Protein AF-0000000066911569 (afdb_homodimer)

Solvent-accessible surface area (backbone atoms only — not comparable to full-atom values): 20618 Å² total; per-residue (Å²): 123,80,75,74,75,80,58,56,76,76,87,69,69,65,50,46,52,44,30,24,54,25,56,42,58,86,46,82,53,78,86,41,70,41,36,52,43,24,69,69,54,85,65,68,69,46,81,83,65,80,83,54,56,77,14,23,30,27,37,36,59,43,38,66,81,65,49,61,67,59,52,48,62,67,51,44,79,43,36,60,69,69,46,75,45,68,44,49,38,81,77,60,59,44,54,67,25,33,33,40,42,25,29,74,37,47,68,29,25,21,43,34,44,64,65,43,43,58,40,73,48,89,88,23,64,21,42,37,41,71,38,47,66,83,63,24,47,70,38,42,54,53,93,48,31,33,56,62,38,70,42,69,92,74,62,53,38,22,23,67,40,85,94,31,55,55,50,78,83,72,77,71,76,75,76,78,76,74,78,79,127,123,81,75,74,77,82,60,58,76,77,86,66,69,65,50,44,53,44,29,25,54,25,56,41,57,87,45,81,54,78,86,41,71,42,34,52,42,24,68,68,54,83,65,69,70,47,80,84,64,79,81,56,57,77,14,23,30,26,39,34,59,43,37,65,79,64,49,61,68,58,50,47,62,68,51,45,80,43,36,60,68,69,45,74,44,69,43,50,40,82,77,60,59,45,55,66,25,34,32,39,42,24,28,76,38,46,68,30,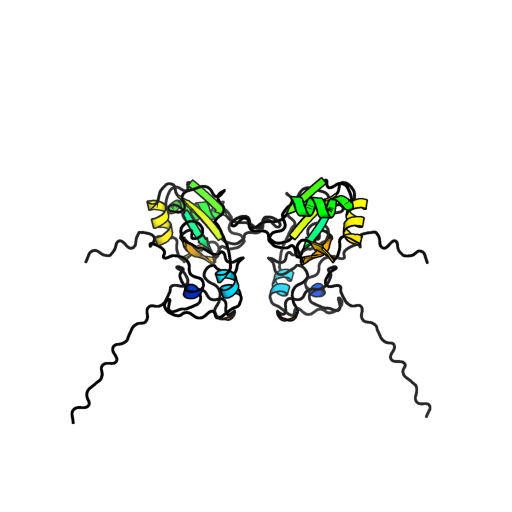24,21,43,33,43,65,65,44,43,59,39,74,49,89,88,23,65,21,42,38,41,71,38,45,68,83,63,24,48,71,38,41,55,53,94,50,31,32,57,62,38,70,42,68,93,74,61,52,39,21,24,68,39,84,95,31,55,55,50,76,82,72,76,70,77,74,76,77,75,77,77,84,122

Foldseek 3Di:
DPPPPLLAADAAAADDLQQFLDLASPGGDDQDPLSVLLNVDDDADDPVDDADLLQKKKKADADQPDDQVQVCVLLCVLHAWPDKDFDADPPPRTTPGMIMTGHPDNSSSSSCQVPVAQDQGPNTRMGMWGDDNVRHHSDDDVVRSGDAADDVVVSNHTERTPVHHRDDPPPPPPPPPPPDD/DPPPPLLAADAAAADDLQQFLDLASPGGDDQDPLSVLLNVDDDADDPVDDADLLQKKKKADADQPDDQVQVCVLLCVLHAWPDKDFDADPPPRTTPGMIMTGHPDNSSSSSCQVPVAQDQGPNTRMGMWGDDNVRHHSDDDVVRSGDAADDVVVSNHTERTPVHHRDDPPPPPPPPPPPPD

Structure (mmCIF, N/CA/C/O backbone):
data_AF-0000000066911569-model_v1
#
loop_
_entity.id
_entity.type
_entity.pdbx_description
1 polymer 'U11/U12 small nuclear ribonucleoprotein 35 kDa protein'
#
loop_
_atom_site.group_PDB
_atom_site.id
_atom_site.type_symbol
_atom_site.label_atom_id
_atom_site.label_alt_id
_atom_site.label_comp_id
_atom_site.label_asym_id
_atom_site.label_entity_id
_atom_site.label_seq_id
_atom_site.pdbx_PDB_ins_code
_atom_site.Cartn_x
_atom_site.Cartn_y
_atom_site.Cartn_z
_atom_site.occupancy
_atom_site.B_iso_or_equiv
_atom_site.auth_seq_id
_atom_site.auth_comp_id
_atom_site.auth_asym_id
_atom_site.auth_atom_id
_atom_site.pdbx_PDB_model_num
ATOM 1 N N . MET A 1 1 ? -4.594 -44.625 -15.688 1 30.97 1 MET A N 1
ATOM 2 C CA . MET A 1 1 ? -5.457 -43.438 -15.648 1 30.97 1 MET A CA 1
ATOM 3 C C . MET A 1 1 ? -4.727 -42.219 -16.188 1 30.97 1 MET A C 1
ATOM 5 O O . MET A 1 1 ? -3.572 -41.969 -15.828 1 30.97 1 MET A O 1
ATOM 9 N N . PRO A 1 2 ? -5.082 -41.719 -17.312 1 34.59 2 PRO A N 1
ATOM 10 C CA . PRO A 1 2 ? -4.223 -40.656 -17.859 1 34.59 2 PRO A CA 1
ATOM 11 C C . PRO A 1 2 ? -3.809 -39.625 -16.797 1 34.59 2 PRO A C 1
ATOM 13 O O . PRO A 1 2 ? -4.535 -39.406 -15.82 1 34.59 2 PRO A O 1
ATOM 16 N N . ARG A 1 3 ? -2.543 -39.5 -16.484 1 41.47 3 ARG A N 1
ATOM 17 C CA . ARG A 1 3 ? -2.084 -38.438 -15.594 1 41.47 3 ARG A CA 1
ATOM 18 C C . ARG A 1 3 ? -2.916 -37.156 -15.766 1 41.47 3 ARG A C 1
ATOM 20 O O . ARG A 1 3 ? -3.182 -36.75 -16.891 1 41.47 3 ARG A O 1
ATOM 27 N N . LYS A 1 4 ? -3.963 -36.938 -15.047 1 44.12 4 LYS A N 1
ATOM 28 C CA . LYS A 1 4 ? -4.676 -35.688 -15.031 1 44.12 4 LYS A CA 1
ATOM 29 C C . LYS A 1 4 ? -3.768 -34.531 -15.477 1 44.12 4 LYS A C 1
ATOM 31 O O . LYS A 1 4 ? -2.635 -34.406 -15 1 44.12 4 LYS A O 1
ATOM 36 N N . ASN A 1 5 ? -3.746 -34.031 -16.703 1 44.66 5 ASN A N 1
ATOM 37 C CA . ASN A 1 5 ? -2.922 -33.031 -17.375 1 44.66 5 ASN A CA 1
ATOM 38 C C . ASN A 1 5 ? -2.615 -31.844 -16.469 1 44.66 5 ASN A C 1
ATOM 40 O O . ASN A 1 5 ? -3.453 -30.953 -16.297 1 44.66 5 ASN A O 1
ATOM 44 N N . ASN A 1 6 ? -1.795 -31.953 -15.414 1 51.62 6 ASN A N 1
ATOM 45 C CA . ASN A 1 6 ? -1.203 -31.109 -14.383 1 51.62 6 ASN A CA 1
ATOM 46 C C . ASN A 1 6 ? -0.8 -29.75 -14.945 1 51.62 6 ASN A C 1
ATOM 48 O O . ASN A 1 6 ? -0.168 -28.953 -14.25 1 51.62 6 ASN A O 1
ATOM 52 N N . ASP A 1 7 ? -0.986 -29.547 -16.312 1 64.44 7 ASP A N 1
ATOM 53 C CA . ASP A 1 7 ? -0.425 -28.391 -17 1 64.44 7 ASP A CA 1
ATOM 54 C C . ASP A 1 7 ? -1.387 -27.203 -16.953 1 64.44 7 ASP A C 1
ATOM 56 O O . ASP A 1 7 ? -1.046 -26.109 -17.375 1 64.44 7 ASP A O 1
ATOM 60 N N . GLN A 1 8 ? -2.6 -27.422 -16.547 1 79.69 8 GLN A N 1
ATOM 61 C CA . GLN A 1 8 ? -3.553 -26.328 -16.641 1 79.69 8 GLN A CA 1
ATOM 62 C C . GLN A 1 8 ? -3.785 -25.688 -15.266 1 79.69 8 GLN A C 1
ATOM 64 O O . GLN A 1 8 ? -3.812 -26.391 -14.25 1 79.69 8 GLN A O 1
ATOM 69 N N . MET A 1 9 ? -3.852 -24.406 -15.266 1 87.31 9 MET A N 1
ATOM 70 C CA . MET A 1 9 ? -4.219 -23.703 -14.039 1 87.31 9 MET A CA 1
ATOM 71 C C . MET A 1 9 ? -5.57 -24.188 -13.523 1 87.31 9 MET A C 1
ATOM 73 O O . MET A 1 9 ? -6.508 -24.375 -14.305 1 87.31 9 MET A O 1
ATOM 77 N N . PRO A 1 10 ? -5.621 -24.516 -12.297 1 86.81 10 PRO A N 1
ATOM 78 C CA . PRO A 1 10 ? -6.859 -25.062 -11.742 1 86.81 10 PRO A CA 1
ATOM 79 C C . PRO A 1 10 ? -8.016 -24.062 -11.766 1 86.81 10 PRO A C 1
ATOM 81 O O . PRO A 1 10 ? -7.781 -22.859 -11.797 1 86.81 10 PRO A O 1
ATOM 84 N N . THR A 1 11 ? -9.219 -24.594 -11.766 1 86.56 11 THR A N 1
ATOM 85 C CA . THR A 1 1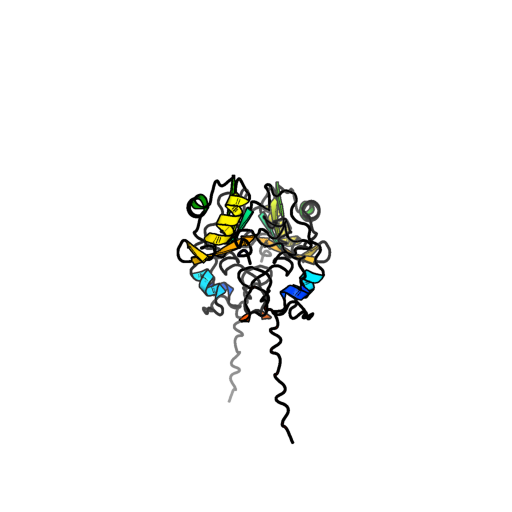1 ? -10.398 -23.766 -11.555 1 86.56 11 THR A CA 1
ATOM 86 C C . THR A 1 11 ? -10.484 -23.312 -10.102 1 86.56 11 THR A C 1
ATOM 88 O O . THR A 1 11 ? -10.211 -24.094 -9.188 1 86.56 11 THR A O 1
ATOM 91 N N . LEU A 1 12 ? -10.938 -22.094 -9.883 1 85.06 12 LEU A N 1
ATOM 92 C CA . LEU A 1 12 ? -10.93 -21.516 -8.547 1 85.06 12 LEU A CA 1
ATOM 93 C C . LEU A 1 12 ? -12.352 -21.406 -8 1 85.06 12 LEU A C 1
ATOM 95 O O . LEU A 1 12 ? -13.25 -20.891 -8.68 1 85.06 12 LEU A O 1
ATOM 99 N N . PRO A 1 13 ? -12.555 -22.047 -6.801 1 88.31 13 PRO A N 1
ATOM 100 C CA . PRO A 1 13 ? -13.836 -21.734 -6.164 1 88.31 13 PRO A CA 1
ATOM 101 C C . PRO A 1 13 ? -13.977 -20.266 -5.773 1 88.31 13 PRO A C 1
ATOM 103 O O . PRO A 1 13 ? -12.969 -19.547 -5.691 1 88.31 13 PRO A O 1
ATOM 106 N N . PRO A 1 14 ? -15.211 -19.859 -5.555 1 93.94 14 PRO A N 1
ATOM 107 C CA . PRO A 1 14 ? -15.375 -18.469 -5.125 1 93.94 14 PRO A CA 1
ATOM 108 C C . PRO A 1 14 ? -14.625 -18.156 -3.832 1 93.94 14 PRO A C 1
ATOM 110 O O . PRO A 1 14 ? -14.5 -19.031 -2.965 1 93.94 14 PRO A O 1
ATOM 113 N N . TYR A 1 15 ? -14.164 -16.938 -3.771 1 95.38 15 TYR A N 1
ATOM 114 C CA . TYR A 1 15 ? -13.461 -16.5 -2.572 1 95.38 15 TYR A CA 1
ATOM 115 C C . TYR A 1 15 ? -14.406 -16.422 -1.379 1 95.38 15 TYR A C 1
ATOM 117 O O . TYR A 1 15 ? -15.516 -15.906 -1.496 1 95.38 15 TYR A O 1
ATOM 125 N N . ASP A 1 16 ? -13.969 -16.969 -0.32 1 94.31 16 ASP A N 1
ATOM 126 C CA . ASP A 1 16 ? -14.727 -16.938 0.926 1 94.31 16 ASP A CA 1
ATOM 127 C C . ASP A 1 16 ? -13.82 -16.641 2.117 1 94.31 16 ASP A C 1
ATOM 129 O O . ASP A 1 16 ? -13.055 -17.5 2.557 1 94.31 16 ASP A O 1
ATOM 133 N N . PRO A 1 17 ? -13.977 -15.422 2.627 1 94 17 PRO A N 1
ATOM 134 C CA . PRO A 1 17 ? -13.109 -15.039 3.744 1 94 17 PRO A CA 1
ATOM 135 C C . PRO A 1 17 ? -13.172 -16.031 4.906 1 94 17 PRO A C 1
ATOM 137 O O . PRO A 1 17 ? -12.18 -16.234 5.605 1 94 17 PRO A O 1
ATOM 140 N N . LEU A 1 18 ? -14.242 -16.609 5.078 1 91.75 18 LEU A N 1
ATOM 141 C CA . LEU A 1 18 ? -14.383 -17.578 6.16 1 91.75 18 LEU A CA 1
ATOM 142 C C . LEU A 1 18 ? -13.531 -18.828 5.898 1 91.75 18 LEU A C 1
ATOM 144 O O . LEU A 1 18 ? -12.867 -19.328 6.805 1 91.75 18 LEU A O 1
ATOM 148 N N . LYS A 1 19 ? -13.516 -19.328 4.742 1 92.06 19 LYS A N 1
ATOM 149 C CA . LYS A 1 19 ? -12.797 -20.547 4.383 1 92.06 19 LYS A CA 1
ATOM 150 C C . LYS A 1 19 ? -11.289 -20.312 4.352 1 92.06 19 LYS A C 1
ATOM 152 O O . LYS A 1 19 ? -10.516 -21.156 4.82 1 92.06 19 LYS A O 1
ATOM 157 N N . VAL A 1 20 ? -10.844 -19.141 3.941 1 94.31 20 VAL A N 1
ATOM 158 C CA . VAL A 1 20 ? -9.43 -18.938 3.688 1 94.31 20 VAL A CA 1
ATOM 159 C C . VAL A 1 20 ? -8.688 -18.75 5.008 1 94.31 20 VAL A C 1
ATOM 161 O O . VAL A 1 20 ? -7.457 -18.859 5.062 1 94.31 20 VAL A O 1
ATOM 164 N N . GLY A 1 21 ? -9.414 -18.453 6.004 1 92.88 21 GLY A N 1
ATOM 165 C CA . GLY A 1 21 ? -8.789 -18.281 7.309 1 92.88 21 GLY A CA 1
ATOM 166 C C . GLY A 1 21 ? -8.531 -19.594 8.023 1 92.88 21 GLY A C 1
ATOM 167 O O . GLY A 1 21 ? -7.965 -19.609 9.117 1 92.88 21 GLY A O 1
ATOM 168 N N . ASN A 1 22 ? -8.93 -20.672 7.406 1 91.88 22 ASN A N 1
ATOM 169 C CA . ASN A 1 22 ? -8.82 -21.984 8.023 1 91.88 22 ASN A CA 1
ATOM 170 C C . ASN A 1 22 ? -8.023 -22.953 7.145 1 91.88 22 ASN A C 1
ATOM 172 O O . ASN A 1 22 ? -8.18 -22.953 5.922 1 91.88 22 ASN A O 1
ATOM 176 N N . ALA A 1 23 ? -7.223 -23.781 7.836 1 90.44 23 ALA A N 1
ATOM 177 C CA . ALA A 1 23 ? -6.438 -24.766 7.086 1 90.44 23 ALA A CA 1
ATOM 178 C C . ALA A 1 23 ? -7.344 -25.734 6.344 1 90.44 23 ALA A C 1
ATOM 180 O O . ALA A 1 23 ? -7.066 -26.109 5.199 1 90.44 23 ALA A O 1
ATOM 181 N N . ILE A 1 24 ? -8.359 -26.125 7.156 1 86.25 24 ILE A N 1
ATOM 182 C CA . ILE A 1 24 ? -9.359 -27 6.551 1 86.25 24 ILE A CA 1
ATOM 183 C C . ILE A 1 24 ? -10.531 -26.156 6.039 1 86.25 24 ILE A C 1
ATOM 185 O O . ILE A 1 24 ? -11.203 -25.484 6.82 1 86.25 24 ILE A O 1
ATOM 189 N N . ALA A 1 25 ? -10.891 -26.203 4.895 1 80.62 25 ALA A N 1
ATOM 190 C CA . ALA A 1 25 ? -11.828 -25.297 4.223 1 80.62 25 ALA A CA 1
ATOM 191 C C . ALA A 1 25 ? -13.234 -25.453 4.797 1 80.62 25 ALA A C 1
ATOM 193 O O . ALA A 1 25 ? -14.062 -24.547 4.68 1 80.62 25 ALA A O 1
ATOM 194 N N . SER A 1 26 ? -13.531 -26.484 5.434 1 74.94 26 SER A N 1
ATOM 195 C CA . SER A 1 26 ? -14.875 -26.719 5.941 1 74.94 26 SER A CA 1
ATOM 196 C C . SER A 1 26 ? -15.07 -26.078 7.312 1 74.94 26 SER A C 1
ATOM 198 O O . SER A 1 26 ? -16.188 -26 7.816 1 74.94 26 SER A O 1
ATOM 200 N N . SER A 1 27 ? -14.086 -25.484 7.848 1 73.94 27 SER A N 1
ATOM 201 C CA . SER A 1 27 ? -14.195 -24.828 9.148 1 73.94 27 SER A CA 1
ATOM 202 C C . SER A 1 27 ? -14.734 -23.422 9.016 1 73.94 27 SER A C 1
ATOM 204 O O . SER A 1 27 ? -14.617 -22.797 7.953 1 73.94 27 SER A O 1
ATOM 206 N N . SER A 1 28 ? -15.508 -22.922 9.906 1 73.38 28 SER A N 1
ATOM 207 C CA . SER A 1 28 ? -16.25 -21.672 9.773 1 73.38 28 SER A CA 1
ATOM 208 C C . SER A 1 28 ? -15.914 -20.719 10.914 1 73.38 28 SER A C 1
ATOM 210 O O . SER A 1 28 ? -16.812 -20.297 11.656 1 73.38 28 SER A O 1
ATOM 212 N N . GLN A 1 29 ? -14.797 -20.391 11.25 1 82.56 29 GLN A N 1
ATOM 213 C CA . GLN A 1 29 ? -14.508 -19.438 12.312 1 82.56 29 GLN A CA 1
ATOM 214 C C . GLN A 1 29 ? -13.625 -18.297 11.805 1 82.56 29 GLN A C 1
ATOM 216 O O . GLN A 1 29 ? -12.672 -18.531 11.055 1 82.56 29 GLN A O 1
ATOM 221 N N . TYR A 1 30 ? -14.109 -17.078 12.148 1 83.5 30 TYR A N 1
ATOM 222 C CA . TYR A 1 30 ? -13.227 -15.938 11.945 1 83.5 30 TYR A CA 1
ATOM 223 C C . TYR A 1 30 ? -12.25 -15.797 13.102 1 83.5 30 TYR A C 1
ATOM 225 O O . TYR A 1 30 ? -12.656 -15.695 14.266 1 83.5 30 TYR A O 1
ATOM 233 N N . HIS A 1 31 ? -11.008 -15.797 12.789 1 83.81 31 HIS A N 1
ATOM 234 C CA . HIS A 1 31 ? -10.039 -15.797 13.875 1 83.81 31 HIS A CA 1
ATOM 235 C C . HIS A 1 31 ? -9.367 -14.438 14.008 1 83.81 31 HIS A C 1
ATOM 237 O O . HIS A 1 31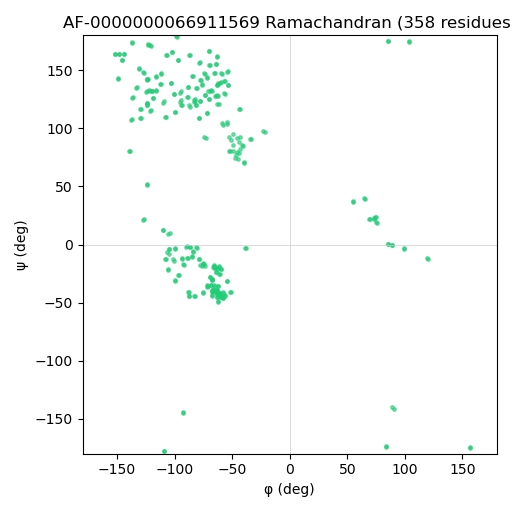 ? -8.57 -14.219 14.93 1 83.81 31 HIS A O 1
ATOM 243 N N . ASP A 1 32 ? -9.609 -13.492 13.109 1 89.12 32 ASP A N 1
ATOM 244 C CA . ASP A 1 32 ? -8.984 -12.18 13.234 1 89.12 32 ASP A CA 1
ATOM 245 C C . ASP A 1 32 ? -9.898 -11.086 12.672 1 89.12 32 ASP A C 1
ATOM 247 O O . ASP A 1 32 ? -10.875 -11.383 11.984 1 89.12 32 ASP A O 1
ATOM 251 N N . ARG A 1 33 ? -9.594 -9.844 13.016 1 90.81 33 ARG A N 1
ATOM 252 C CA . ARG A 1 33 ? -10.414 -8.695 12.648 1 90.81 33 ARG A CA 1
ATOM 253 C C . ARG A 1 33 ? -10.383 -8.453 11.141 1 90.81 33 ARG A C 1
ATOM 255 O O . ARG A 1 33 ? -11.344 -7.945 10.57 1 90.81 33 ARG A O 1
ATOM 262 N N . ALA A 1 34 ? -9.305 -8.805 10.539 1 93.56 34 ALA A N 1
ATOM 263 C CA . ALA A 1 34 ? -9.164 -8.578 9.102 1 93.56 34 ALA A CA 1
ATOM 264 C C . ALA A 1 34 ? -10.148 -9.445 8.32 1 93.56 34 ALA A C 1
ATOM 266 O O . ALA A 1 34 ? -10.758 -8.984 7.352 1 93.56 34 ALA A O 1
ATOM 267 N N . LEU A 1 35 ? -10.312 -10.625 8.734 1 93.81 35 LEU A N 1
ATOM 268 C CA . LEU A 1 35 ? -11.25 -11.516 8.055 1 93.81 35 LEU A CA 1
ATOM 269 C C . LEU A 1 35 ? -12.688 -11.031 8.219 1 93.81 35 LEU A C 1
ATOM 271 O O . LEU A 1 35 ? -13.492 -11.141 7.293 1 93.81 35 LEU A O 1
ATOM 275 N N . LEU A 1 36 ? -12.969 -10.547 9.391 1 93.88 36 LEU A N 1
ATOM 276 C CA . LEU A 1 36 ? -14.289 -9.961 9.609 1 93.88 36 LEU A CA 1
ATOM 277 C C . LEU A 1 36 ? -14.516 -8.766 8.688 1 93.88 36 LEU A C 1
ATOM 279 O O . LEU A 1 36 ? -15.586 -8.625 8.094 1 93.88 36 LEU A O 1
ATOM 283 N N . SER A 1 37 ? -13.531 -7.992 8.547 1 94.94 37 SER A N 1
ATOM 284 C CA . SER A 1 37 ? -13.609 -6.852 7.637 1 94.94 37 SER A CA 1
ATOM 285 C C . SER A 1 37 ? -13.82 -7.309 6.199 1 94.94 37 SER A C 1
ATOM 287 O O . SER A 1 37 ? -14.664 -6.75 5.484 1 94.94 37 SER A O 1
ATOM 289 N N . ALA A 1 38 ? -13.117 -8.328 5.867 1 96.38 38 ALA A N 1
ATOM 290 C CA . ALA A 1 38 ? -13.227 -8.859 4.512 1 96.38 38 ALA A CA 1
ATOM 291 C C . ALA A 1 38 ? -14.641 -9.375 4.246 1 96.38 38 ALA A C 1
ATOM 293 O O . ALA A 1 38 ? -15.172 -9.211 3.145 1 96.38 38 ALA A O 1
ATOM 294 N N . SER A 1 39 ? -15.211 -9.992 5.246 1 94.75 39 SER A N 1
ATOM 295 C CA . SER A 1 39 ? -16.531 -10.578 5.094 1 94.75 39 SER A CA 1
ATOM 296 C C . SER A 1 39 ? -17.594 -9.5 4.855 1 94.75 39 SER A C 1
ATOM 298 O O . SER A 1 39 ? -18.641 -9.773 4.266 1 94.75 39 SER A O 1
ATOM 300 N N . ARG A 1 40 ? -17.25 -8.273 5.23 1 95.38 40 ARG A N 1
ATOM 301 C CA . ARG A 1 40 ? -18.203 -7.18 5.094 1 95.38 40 ARG A CA 1
ATOM 302 C C . ARG A 1 40 ? -17.828 -6.281 3.912 1 95.38 40 ARG A C 1
ATOM 304 O O . ARG A 1 40 ? -18.578 -5.355 3.58 1 95.38 40 ARG A O 1
ATOM 311 N N . ALA A 1 41 ? -16.75 -6.586 3.338 1 95.44 41 ALA A N 1
ATOM 312 C CA . ALA A 1 41 ? -16.234 -5.711 2.291 1 95.44 41 ALA A CA 1
ATOM 313 C C . ALA A 1 41 ? -17.016 -5.883 0.992 1 95.44 41 ALA A C 1
ATOM 315 O O . ALA A 1 41 ? -17.391 -7 0.627 1 95.44 41 ALA A O 1
ATOM 316 N N . ARG A 1 42 ? -17.266 -4.738 0.394 1 91.94 42 ARG A N 1
ATOM 317 C CA . ARG A 1 42 ? -17.797 -4.734 -0.966 1 91.94 42 ARG A CA 1
ATOM 318 C C . ARG A 1 42 ? -16.734 -4.27 -1.962 1 91.94 42 ARG A C 1
ATOM 320 O O . ARG A 1 42 ? -16.297 -3.119 -1.919 1 91.94 42 ARG A O 1
ATOM 327 N N . TYR A 1 43 ? -16.328 -5.281 -2.73 1 94.56 43 TYR A N 1
ATOM 328 C CA . TYR A 1 43 ? -15.266 -4.945 -3.676 1 94.56 43 TYR A CA 1
ATOM 329 C C . TYR A 1 43 ? -15.578 -5.488 -5.066 1 94.56 43 TYR A C 1
ATOM 331 O O . TYR A 1 43 ? -16.062 -6.613 -5.207 1 94.56 43 TYR A O 1
ATOM 339 N N . HIS A 1 44 ? -15.344 -4.59 -6.039 1 92.06 44 HIS A N 1
ATOM 340 C CA . HIS A 1 44 ? -15.383 -4.98 -7.445 1 92.06 44 HIS A CA 1
ATOM 341 C C . HIS A 1 44 ? -14.055 -4.703 -8.133 1 92.06 44 HIS A C 1
ATOM 343 O O . HIS A 1 44 ? -13.453 -3.645 -7.934 1 92.06 44 HIS A O 1
ATOM 349 N N . PRO A 1 45 ? -13.648 -5.684 -8.812 1 90.25 45 PRO A N 1
ATOM 350 C CA . PRO A 1 45 ? -12.359 -5.488 -9.484 1 90.25 45 PRO A CA 1
ATOM 351 C C . PRO A 1 45 ? -12.336 -4.234 -10.359 1 90.25 45 PRO A C 1
ATOM 353 O O . PRO A 1 45 ? -13.375 -3.83 -10.891 1 90.25 45 PRO A O 1
ATOM 356 N N . ASN A 1 46 ? -11.164 -3.676 -10.438 1 84.62 46 ASN A N 1
ATOM 357 C CA . ASN A 1 46 ? -10.945 -2.488 -11.258 1 84.62 46 ASN A CA 1
ATOM 358 C C . ASN A 1 46 ? -11.227 -2.771 -12.734 1 84.62 46 ASN A C 1
ATOM 360 O O . ASN A 1 46 ? -10.539 -3.588 -13.352 1 84.62 46 ASN A O 1
ATOM 364 N N . GLU A 1 47 ? -12.117 -2.088 -13.312 1 84.25 47 GLU A N 1
ATOM 365 C CA . GLU A 1 47 ? -12.555 -2.336 -14.688 1 84.25 47 GLU A CA 1
ATOM 366 C C . GLU A 1 47 ? -11.57 -1.761 -15.695 1 84.25 47 GLU A C 1
ATOM 368 O O . GLU A 1 47 ? -11.625 -2.09 -16.875 1 84.25 47 GLU A O 1
ATOM 373 N N . ARG A 1 48 ? -10.719 -0.99 -15.25 1 84.62 48 ARG A N 1
ATOM 374 C CA . ARG A 1 48 ? -9.781 -0.333 -16.156 1 84.62 48 ARG A CA 1
ATOM 375 C C . ARG A 1 48 ? -8.594 -1.239 -16.469 1 84.62 48 ARG A C 1
ATOM 377 O O . ARG A 1 48 ? -7.797 -0.939 -17.359 1 84.62 48 ARG A O 1
ATOM 384 N N . VAL A 1 49 ? -8.57 -2.367 -15.781 1 88.5 49 VAL A N 1
ATOM 385 C CA . VAL A 1 49 ? -7.457 -3.289 -16 1 88.5 49 VAL A CA 1
ATOM 386 C C . VAL A 1 49 ? -7.629 -3.984 -17.344 1 88.5 49 VAL A C 1
ATOM 388 O O . VAL A 1 49 ? -8.695 -4.52 -17.656 1 88.5 49 VAL A O 1
ATOM 391 N N . LYS A 1 50 ? -6.566 -3.939 -18.141 1 90.62 50 LYS A N 1
ATOM 392 C CA . LYS A 1 50 ? -6.598 -4.512 -19.484 1 90.62 50 LYS A CA 1
ATOM 393 C C . LYS A 1 50 ? -5.996 -5.91 -19.5 1 90.62 50 LYS A C 1
ATOM 395 O O . LYS A 1 50 ? -5.238 -6.277 -18.594 1 90.62 50 LYS A O 1
ATOM 400 N N . GLY A 1 51 ? -6.371 -6.691 -20.562 1 94.94 51 GLY A N 1
ATOM 401 C CA . GLY A 1 51 ? -5.793 -8.008 -20.766 1 94.94 51 GLY A CA 1
ATOM 402 C C . GLY A 1 51 ? -6.727 -9.133 -20.359 1 94.94 51 GLY A C 1
ATOM 403 O O . GLY A 1 51 ? -7.801 -8.898 -19.812 1 94.94 51 GLY A O 1
ATOM 404 N N . ASP A 1 52 ? -6.25 -10.328 -20.656 1 96.88 52 ASP A N 1
ATOM 405 C CA . ASP A 1 52 ? -7.004 -11.539 -20.344 1 96.88 52 ASP A CA 1
ATOM 406 C C . ASP A 1 52 ? -6.488 -12.18 -19.062 1 96.88 52 ASP A C 1
ATOM 408 O O . ASP A 1 52 ? -5.359 -12.672 -19.016 1 96.88 52 ASP A O 1
ATOM 412 N N . PRO A 1 53 ? -7.328 -12.188 -18.062 1 96.31 53 PRO A N 1
ATOM 413 C CA . PRO A 1 53 ? -6.855 -12.773 -16.797 1 96.31 53 PRO A CA 1
ATOM 414 C C . PRO A 1 53 ? -6.473 -14.242 -16.938 1 96.31 53 PRO A C 1
ATOM 416 O O . PRO A 1 53 ? -5.633 -14.742 -16.188 1 96.31 53 PRO A O 1
ATOM 419 N N . LYS A 1 54 ? -7.016 -14.938 -17.859 1 97 54 LYS A N 1
ATOM 420 C CA . LYS A 1 54 ? -6.699 -16.344 -18.062 1 97 54 LYS A CA 1
ATOM 421 C C . LYS A 1 54 ? -5.32 -16.516 -18.703 1 97 54 LYS A C 1
ATOM 423 O O . LYS A 1 54 ? -4.754 -17.609 -18.688 1 97 54 LYS A O 1
ATOM 428 N N . CYS A 1 55 ? -4.828 -15.453 -19.25 1 98.44 55 CYS A N 1
ATOM 429 C CA . CYS A 1 55 ? -3.502 -15.453 -19.859 1 98.44 55 CYS A CA 1
ATOM 430 C C . CYS A 1 55 ? -2.496 -14.727 -18.984 1 98.44 55 CYS A C 1
ATOM 432 O O . CYS A 1 55 ? -1.396 -14.398 -19.422 1 98.44 55 CYS A O 1
ATOM 434 N N . THR A 1 56 ? -2.895 -14.398 -17.781 1 98.44 56 THR A N 1
ATOM 435 C CA . THR A 1 56 ? -2.078 -13.594 -16.891 1 98.44 56 THR A CA 1
ATOM 436 C C . THR A 1 56 ? -1.685 -14.391 -15.648 1 98.44 56 THR A C 1
ATOM 438 O O . THR A 1 56 ? -2.518 -15.086 -15.062 1 98.44 56 THR A O 1
ATOM 441 N N . VAL A 1 57 ? -0.406 -14.312 -15.328 1 98.62 57 VAL A N 1
ATOM 442 C CA . VAL A 1 57 ? 0.026 -14.914 -14.07 1 98.62 57 VAL A CA 1
ATOM 443 C C . VAL A 1 57 ? 0.459 -13.812 -13.102 1 98.62 57 VAL A C 1
ATOM 445 O O . VAL A 1 57 ? 0.917 -12.75 -13.516 1 98.62 57 VAL A O 1
ATOM 448 N N . PHE A 1 58 ? 0.203 -14.117 -11.859 1 98.62 58 PHE A N 1
ATOM 449 C CA . PHE A 1 58 ? 0.71 -13.32 -10.742 1 98.62 58 PHE A CA 1
ATOM 450 C C . PHE A 1 58 ? 2.086 -13.812 -10.312 1 98.62 58 PHE A C 1
ATOM 452 O O . PHE A 1 58 ? 2.303 -15.023 -10.164 1 98.62 58 PHE A O 1
ATOM 459 N N . VAL A 1 59 ? 2.961 -12.883 -10.094 1 98.88 59 VAL A N 1
ATOM 460 C CA . VAL A 1 59 ? 4.301 -13.195 -9.609 1 98.88 59 VAL A CA 1
ATOM 461 C C . VAL A 1 59 ? 4.574 -12.43 -8.32 1 98.88 59 VAL A C 1
ATOM 463 O O . VAL A 1 59 ? 4.52 -11.195 -8.297 1 98.88 59 VAL A O 1
ATOM 466 N N . GLY A 1 60 ? 4.887 -13.164 -7.211 1 98.31 60 GLY A N 1
ATOM 467 C CA . GLY A 1 60 ? 5.098 -12.523 -5.922 1 98.31 60 GLY A CA 1
ATOM 468 C C . GLY A 1 60 ? 6.457 -12.828 -5.32 1 98.31 60 GLY A C 1
ATOM 469 O O . GLY A 1 60 ? 7.227 -13.609 -5.875 1 98.31 60 GLY A O 1
ATOM 470 N N . ASN A 1 61 ? 6.734 -12.102 -4.215 1 97.94 61 ASN A N 1
ATOM 471 C CA . ASN A 1 61 ? 7.965 -12.227 -3.443 1 97.94 61 ASN A CA 1
ATOM 472 C C . ASN A 1 61 ? 9.18 -11.797 -4.254 1 97.94 61 ASN A C 1
ATOM 474 O O . ASN A 1 61 ? 10.234 -12.43 -4.191 1 97.94 61 ASN A O 1
ATOM 478 N N . LEU A 1 62 ? 8.977 -10.766 -4.992 1 98.56 62 LEU A N 1
ATOM 479 C CA . LEU A 1 62 ? 10.078 -10.211 -5.777 1 98.56 62 LEU A CA 1
ATOM 480 C C . LEU A 1 62 ? 11.016 -9.398 -4.895 1 98.56 62 LEU A C 1
ATOM 482 O O . LEU A 1 62 ? 10.57 -8.703 -3.979 1 98.56 62 LEU A O 1
ATOM 486 N N . ASN A 1 63 ? 12.273 -9.547 -5.219 1 98.06 63 ASN A N 1
ATOM 487 C CA . ASN A 1 63 ? 13.219 -8.586 -4.656 1 98.06 63 ASN A CA 1
ATOM 488 C C . ASN A 1 63 ? 12.836 -7.152 -5.02 1 98.06 63 ASN A C 1
ATOM 490 O O . ASN A 1 63 ? 12.43 -6.879 -6.152 1 98.06 63 ASN A O 1
ATOM 494 N N . ARG A 1 64 ? 13 -6.258 -4.09 1 95.69 64 ARG A N 1
ATOM 495 C CA . ARG A 1 64 ? 12.625 -4.867 -4.305 1 95.69 64 ARG A CA 1
ATOM 496 C C . ARG A 1 64 ? 13.398 -4.266 -5.477 1 95.69 64 ARG A C 1
ATOM 498 O O . ARG A 1 64 ? 12.922 -3.336 -6.129 1 95.69 64 ARG A O 1
ATOM 505 N N . GLU A 1 65 ? 14.484 -4.855 -5.801 1 96 65 GLU A N 1
ATOM 506 C CA . GLU A 1 65 ? 15.359 -4.301 -6.828 1 96 65 GLU A CA 1
ATOM 507 C C . GLU A 1 65 ? 15.047 -4.891 -8.203 1 96 65 GLU A C 1
ATOM 509 O O . GLU A 1 65 ? 15.555 -4.414 -9.219 1 96 65 GLU A O 1
ATOM 514 N N . THR A 1 66 ? 14.266 -5.93 -8.234 1 98.31 66 THR A N 1
ATOM 515 C CA . THR A 1 66 ? 13.906 -6.535 -9.516 1 98.31 66 THR A CA 1
ATOM 516 C C . THR A 1 66 ? 13.125 -5.555 -10.383 1 98.31 66 THR A C 1
ATOM 518 O O . THR A 1 66 ? 12.172 -4.926 -9.906 1 98.31 66 THR A O 1
ATOM 521 N N . ASP A 1 67 ? 13.57 -5.367 -11.602 1 98.06 67 ASP A N 1
ATOM 522 C CA . ASP A 1 67 ? 12.844 -4.445 -12.469 1 98.06 67 ASP A CA 1
ATOM 523 C C . ASP A 1 67 ? 12.102 -5.199 -13.578 1 98.06 67 ASP A C 1
ATOM 525 O O . ASP A 1 67 ? 12.133 -6.43 -13.617 1 98.06 67 ASP A O 1
ATOM 529 N N . GLU A 1 68 ? 11.477 -4.516 -14.43 1 98.5 68 GLU A N 1
ATOM 530 C CA . GLU A 1 68 ? 10.625 -5.125 -15.445 1 98.5 68 GLU A CA 1
ATOM 531 C C . GLU A 1 68 ? 11.461 -5.844 -16.5 1 98.5 68 GLU A C 1
ATOM 533 O O . GLU A 1 68 ? 11.039 -6.867 -17.047 1 98.5 68 GLU A O 1
ATOM 538 N N . LYS A 1 69 ? 12.57 -5.32 -16.812 1 98.44 69 LYS A N 1
ATOM 539 C CA . LYS A 1 69 ? 13.445 -5.977 -17.781 1 98.44 69 LYS A CA 1
ATOM 540 C C . LYS A 1 69 ? 13.859 -7.363 -17.297 1 98.44 69 LYS A C 1
ATOM 542 O O . LYS A 1 69 ? 13.82 -8.328 -18.062 1 98.44 69 LYS A O 1
ATOM 547 N N . GLU A 1 70 ? 14.234 -7.449 -16.062 1 98.5 70 GLU A N 1
ATOM 548 C CA . GLU A 1 70 ? 14.633 -8.727 -15.477 1 98.5 70 GLU A CA 1
ATOM 549 C C . GLU A 1 70 ? 13.461 -9.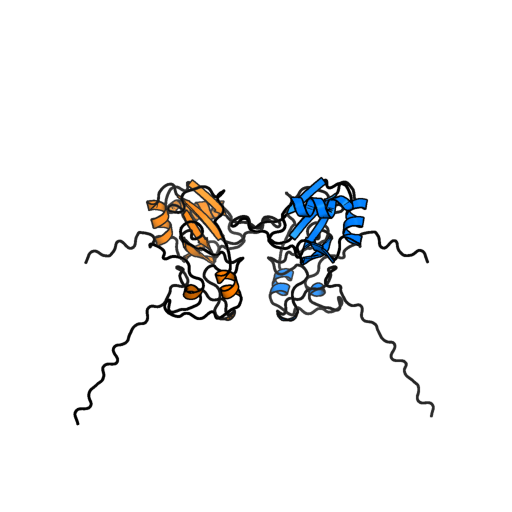711 -15.445 1 98.5 70 GLU A C 1
ATOM 551 O O . GLU A 1 70 ? 13.633 -10.898 -15.719 1 98.5 70 GLU A O 1
ATOM 556 N N . LEU A 1 71 ? 12.281 -9.211 -15.133 1 98.62 71 LEU A N 1
ATOM 557 C CA . LEU A 1 71 ? 11.078 -10.039 -15.148 1 98.62 71 LEU A CA 1
ATOM 558 C C . LEU A 1 71 ? 10.781 -10.547 -16.562 1 98.62 71 LEU A C 1
ATOM 560 O O . LEU A 1 71 ? 10.461 -11.719 -16.734 1 98.62 71 LEU A O 1
ATOM 564 N N . TYR A 1 72 ? 10.898 -9.609 -17.469 1 98.75 72 TYR A N 1
ATOM 565 C CA . TYR A 1 72 ? 10.672 -9.984 -18.859 1 98.75 72 TYR A CA 1
ATOM 566 C C . TYR A 1 72 ? 11.609 -11.102 -19.297 1 98.75 72 TYR A C 1
ATOM 568 O O . TYR A 1 72 ? 11.172 -12.102 -19.875 1 98.75 72 TYR A O 1
ATOM 576 N N . ASN A 1 73 ? 12.82 -10.945 -18.969 1 98.44 73 ASN A N 1
ATOM 577 C CA . ASN A 1 73 ? 13.812 -11.961 -19.328 1 98.44 73 ASN A CA 1
ATOM 578 C C . ASN A 1 73 ? 13.516 -13.297 -18.641 1 98.44 73 ASN A C 1
ATOM 580 O O . ASN A 1 73 ? 13.633 -14.352 -19.266 1 98.44 73 ASN A O 1
ATOM 584 N N . ALA A 1 74 ? 13.156 -13.25 -17.453 1 98.5 74 ALA A N 1
ATOM 585 C CA . ALA A 1 74 ? 12.898 -14.461 -16.688 1 98.5 74 ALA A CA 1
ATOM 586 C C . ALA A 1 74 ? 11.672 -15.195 -17.203 1 98.5 74 ALA A C 1
ATOM 588 O O . ALA A 1 74 ? 11.625 -16.422 -17.203 1 98.5 74 ALA A O 1
ATOM 589 N N . PHE A 1 75 ? 10.711 -14.516 -17.734 1 98.81 75 PHE A N 1
ATOM 590 C CA . PHE A 1 75 ? 9.43 -15.148 -18.016 1 98.81 75 PHE A CA 1
ATOM 591 C C . PHE A 1 75 ? 9.258 -15.344 -19.516 1 98.81 75 PHE A C 1
ATOM 593 O O . PHE A 1 75 ? 8.344 -16.062 -19.953 1 98.81 75 PHE A O 1
ATOM 600 N N . SER A 1 76 ? 10.086 -14.742 -20.312 1 98.69 76 SER A N 1
ATOM 601 C CA . SER A 1 76 ? 10 -14.891 -21.766 1 98.69 76 SER A CA 1
ATOM 602 C C . SER A 1 76 ? 10.258 -16.328 -22.188 1 98.69 76 SER A C 1
ATOM 604 O O . SER A 1 76 ? 9.875 -16.75 -23.281 1 98.69 76 SER A O 1
ATOM 606 N N . ARG A 1 77 ? 10.93 -17.047 -21.406 1 98.19 77 ARG A N 1
ATOM 607 C CA . ARG A 1 77 ? 11.25 -18.438 -21.719 1 98.19 77 ARG A CA 1
ATOM 608 C C . ARG A 1 77 ? 9.992 -19.297 -21.766 1 98.19 77 ARG A C 1
ATOM 610 O O . ARG A 1 77 ? 9.992 -20.391 -22.344 1 98.19 77 ARG A O 1
ATOM 617 N N . TYR A 1 78 ? 8.938 -18.812 -21.188 1 98.25 78 TYR A N 1
ATOM 618 C CA . TYR A 1 78 ? 7.723 -19.625 -21.141 1 98.25 78 TYR A CA 1
ATOM 619 C C . TYR A 1 78 ? 6.82 -19.328 -22.328 1 98.25 78 TYR A C 1
ATOM 621 O O . TYR A 1 78 ? 5.863 -20.062 -22.594 1 98.25 78 TYR A O 1
ATOM 629 N N . GLY A 1 79 ? 7.059 -18.219 -22.984 1 98.44 79 GLY A N 1
ATOM 630 C CA . GLY A 1 79 ? 6.258 -17.828 -24.141 1 98.44 79 GLY A CA 1
ATOM 631 C C . GLY A 1 79 ? 6.273 -16.344 -24.422 1 98.44 79 GLY A C 1
ATOM 632 O O . GLY A 1 79 ? 6.988 -15.594 -23.75 1 98.44 79 GLY A O 1
ATOM 633 N N . HIS A 1 80 ? 5.48 -15.922 -25.375 1 98.62 80 HIS A N 1
ATOM 634 C CA . HIS A 1 80 ? 5.434 -14.523 -25.766 1 98.62 80 HIS A CA 1
ATOM 635 C C . HIS A 1 80 ? 4.621 -13.695 -24.766 1 98.62 80 HIS A C 1
ATOM 637 O O . HIS A 1 80 ? 3.447 -13.984 -24.531 1 98.62 80 HIS A O 1
ATOM 643 N N . ILE A 1 81 ? 5.289 -12.719 -24.281 1 98.81 81 ILE A N 1
ATOM 644 C CA . ILE A 1 81 ? 4.656 -11.844 -23.297 1 98.81 81 ILE A CA 1
ATOM 645 C C . ILE A 1 81 ? 3.938 -10.703 -24.016 1 98.81 81 ILE A C 1
ATOM 647 O O . ILE A 1 81 ? 4.527 -10.016 -24.859 1 98.81 81 ILE A O 1
ATOM 651 N N . LYS A 1 82 ? 2.721 -10.523 -23.719 1 98.69 82 LYS A N 1
ATOM 652 C CA . LYS A 1 82 ? 1.914 -9.445 -24.281 1 98.69 82 LYS A CA 1
ATOM 653 C C . LYS A 1 82 ? 2.051 -8.164 -23.453 1 98.69 82 LYS A C 1
ATOM 655 O O . LYS A 1 82 ? 2.191 -7.078 -24.016 1 98.69 82 LYS A O 1
ATOM 660 N N . ARG A 1 83 ? 1.99 -8.32 -22.125 1 98.19 83 ARG A N 1
ATOM 661 C CA . ARG A 1 83 ? 2.074 -7.211 -21.188 1 98.19 83 ARG A CA 1
ATOM 662 C C . ARG A 1 83 ? 2.721 -7.652 -19.875 1 98.19 83 ARG A C 1
ATOM 664 O O . ARG A 1 83 ? 2.518 -8.781 -19.438 1 98.19 83 ARG A O 1
ATOM 671 N N . LEU A 1 84 ? 3.457 -6.812 -19.375 1 98.44 84 LEU A N 1
ATOM 672 C CA . LEU A 1 84 ? 4.117 -7.035 -18.094 1 98.44 84 LEU A CA 1
ATOM 673 C C . LEU A 1 84 ? 4.031 -5.793 -17.219 1 98.44 84 LEU A C 1
ATOM 675 O O . LEU A 1 84 ? 4.375 -4.691 -17.656 1 98.44 84 LEU A O 1
ATOM 679 N N . ARG A 1 85 ? 3.547 -6.027 -16.047 1 97.31 85 ARG A N 1
ATOM 680 C CA . ARG A 1 85 ? 3.395 -4.898 -15.141 1 97.31 85 ARG A CA 1
ATOM 681 C C . ARG A 1 85 ? 4 -5.211 -13.773 1 97.31 85 ARG A C 1
ATOM 683 O O . ARG A 1 85 ? 3.488 -6.062 -13.047 1 97.31 85 ARG A O 1
ATOM 690 N N . LEU A 1 86 ? 5.074 -4.602 -13.461 1 98.44 86 LEU A N 1
ATOM 691 C CA . LEU A 1 86 ? 5.586 -4.562 -12.102 1 98.44 86 LEU A CA 1
ATOM 692 C C . LEU A 1 86 ? 4.879 -3.482 -11.281 1 98.44 86 LEU A C 1
ATOM 694 O O . LEU A 1 86 ? 4.953 -2.299 -11.617 1 98.44 86 LEU A O 1
ATOM 698 N N . VAL A 1 87 ? 4.242 -3.875 -10.219 1 97 87 VAL A N 1
ATOM 699 C CA . VAL A 1 87 ? 3.414 -2.939 -9.461 1 97 87 VAL A CA 1
ATOM 700 C C . VAL A 1 87 ? 4.293 -2.102 -8.539 1 97 87 VAL A C 1
ATOM 702 O O . VAL A 1 87 ? 5.184 -2.631 -7.867 1 97 87 VAL A O 1
ATOM 705 N N . ARG A 1 88 ? 4.031 -0.827 -8.531 1 95.19 88 ARG A N 1
ATOM 706 C CA . ARG A 1 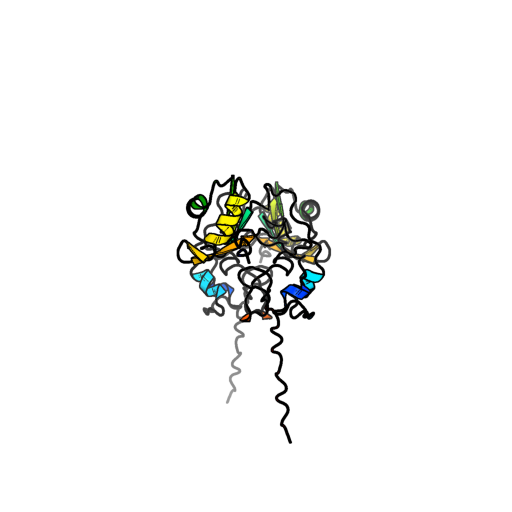88 ? 4.809 0.117 -7.734 1 95.19 88 ARG A CA 1
ATOM 707 C C . ARG A 1 88 ? 3.896 1.023 -6.914 1 95.19 88 ARG A C 1
ATOM 709 O O . ARG A 1 88 ? 2.764 1.296 -7.312 1 95.19 88 ARG A O 1
ATOM 716 N N . ASP A 1 89 ? 4.465 1.447 -5.805 1 94.12 89 ASP A N 1
ATOM 717 C CA . ASP A 1 89 ? 3.797 2.488 -5.027 1 94.12 89 ASP A CA 1
ATOM 718 C C . ASP A 1 89 ? 3.723 3.797 -5.812 1 94.12 89 ASP A C 1
ATOM 720 O O . ASP A 1 89 ? 4.738 4.281 -6.32 1 94.12 89 ASP A O 1
ATOM 724 N N . PHE A 1 90 ? 2.574 4.324 -5.902 1 88.44 90 PHE A N 1
ATOM 725 C CA . PHE A 1 90 ? 2.367 5.469 -6.777 1 88.44 90 PHE A CA 1
ATOM 726 C C . PHE A 1 90 ? 3.094 6.699 -6.246 1 88.44 90 PHE A C 1
ATOM 728 O O . PHE A 1 90 ? 3.623 7.5 -7.02 1 88.44 90 PHE A O 1
ATOM 735 N N . VAL A 1 91 ? 3.125 6.797 -4.961 1 90.94 91 VAL A N 1
ATOM 736 C CA . VAL A 1 91 ? 3.668 8 -4.348 1 90.94 91 VAL A CA 1
ATOM 737 C C . VAL A 1 91 ? 5.191 7.914 -4.289 1 90.94 91 VAL A C 1
ATOM 739 O O . VAL A 1 91 ? 5.887 8.844 -4.711 1 90.94 91 VAL A O 1
ATOM 742 N N . THR A 1 92 ? 5.723 6.777 -3.902 1 92 92 THR A N 1
ATOM 743 C CA . THR A 1 92 ? 7.156 6.664 -3.662 1 92 92 THR A CA 1
ATOM 744 C C . THR A 1 92 ? 7.863 6.086 -4.887 1 92 92 THR A C 1
ATOM 746 O O . THR A 1 92 ? 9.078 6.242 -5.035 1 92 92 THR A O 1
ATOM 749 N N . GLY A 1 93 ? 7.113 5.312 -5.672 1 92.75 93 GLY A N 1
ATOM 750 C CA . GLY A 1 93 ? 7.715 4.66 -6.824 1 92.75 93 GLY A CA 1
ATOM 751 C C . GLY A 1 93 ? 8.375 3.338 -6.48 1 92.75 93 GLY A C 1
ATOM 752 O O . GLY A 1 93 ? 8.867 2.637 -7.367 1 92.75 93 GLY A O 1
ATOM 753 N N . LEU A 1 94 ? 8.32 2.959 -5.254 1 94.19 94 LEU A N 1
ATOM 754 C CA . LEU A 1 94 ? 8.977 1.728 -4.82 1 94.19 94 LEU A CA 1
ATOM 755 C C . LEU A 1 94 ? 8.195 0.504 -5.289 1 94.19 94 LEU A C 1
ATOM 757 O O . LEU A 1 94 ? 6.961 0.526 -5.336 1 94.19 94 LEU A O 1
ATOM 761 N N . SER A 1 95 ? 8.914 -0.517 -5.555 1 96.31 95 SER A N 1
ATOM 762 C CA . SER A 1 95 ? 8.305 -1.787 -5.938 1 96.31 95 SER A CA 1
ATOM 763 C C . SER A 1 95 ? 7.438 -2.342 -4.812 1 96.31 95 SER A C 1
ATOM 765 O O . SER A 1 95 ? 7.836 -2.326 -3.646 1 96.31 95 SER A O 1
ATOM 767 N N . MET A 1 96 ? 6.305 -2.854 -5.227 1 96.5 96 MET A N 1
ATOM 768 C CA . MET A 1 96 ? 5.453 -3.568 -4.281 1 96.5 96 MET A CA 1
ATOM 769 C C . MET A 1 96 ? 5.809 -5.051 -4.238 1 96.5 96 MET A C 1
ATOM 771 O O . MET A 1 96 ? 5.141 -5.832 -3.564 1 96.5 96 MET A O 1
ATOM 775 N N . ARG A 1 97 ? 6.754 -5.469 -5.023 1 97.81 97 ARG A N 1
ATOM 776 C CA . ARG A 1 97 ? 7.387 -6.785 -5.012 1 97.81 97 ARG A CA 1
ATOM 777 C C . ARG A 1 97 ? 6.457 -7.844 -5.59 1 97.81 97 ARG A C 1
ATOM 779 O O . ARG A 1 97 ? 6.512 -9.008 -5.195 1 97.81 97 ARG A O 1
ATOM 786 N N . TYR A 1 98 ? 5.539 -7.438 -6.395 1 98.25 98 TYR A N 1
ATOM 787 C CA . TYR A 1 98 ? 4.766 -8.391 -7.188 1 98.25 98 TYR A CA 1
ATOM 788 C C . TYR A 1 98 ? 4.445 -7.816 -8.562 1 98.25 98 TYR A C 1
ATOM 790 O O . TYR A 1 98 ? 4.59 -6.613 -8.797 1 98.25 98 TYR A O 1
ATOM 798 N N . ALA A 1 99 ? 4.051 -8.68 -9.438 1 98.69 99 ALA A N 1
ATOM 799 C CA . ALA A 1 99 ? 3.844 -8.297 -10.828 1 98.69 99 ALA A CA 1
ATOM 800 C C . ALA A 1 99 ? 2.789 -9.18 -11.492 1 98.69 99 ALA A C 1
ATOM 802 O O . ALA A 1 99 ? 2.4 -10.211 -10.938 1 98.69 99 ALA A O 1
ATOM 803 N N . PHE A 1 100 ? 2.346 -8.711 -12.555 1 98.56 100 PHE A N 1
ATOM 804 C CA . PHE A 1 100 ? 1.474 -9.469 -13.445 1 98.56 100 PHE A CA 1
ATOM 805 C C . PHE A 1 100 ? 2.109 -9.625 -14.82 1 98.56 100 PHE A C 1
ATOM 807 O O . PHE A 1 100 ? 2.578 -8.648 -15.406 1 98.56 100 PHE A O 1
ATOM 814 N N . VAL A 1 101 ? 2.096 -10.828 -15.312 1 98.81 101 VAL A N 1
ATOM 815 C CA . VAL A 1 101 ? 2.639 -11.125 -16.625 1 98.81 101 VAL A CA 1
ATOM 816 C C . VAL A 1 101 ? 1.551 -11.742 -17.516 1 98.81 101 VAL A C 1
ATOM 818 O O . VAL A 1 101 ? 1.041 -12.82 -17.219 1 98.81 101 VAL A O 1
ATOM 821 N N . GLU A 1 102 ? 1.243 -11 -18.531 1 98.81 102 GLU A N 1
ATOM 822 C CA . GLU A 1 102 ? 0.267 -11.484 -19.5 1 98.81 102 GLU A CA 1
ATOM 823 C C . GLU A 1 102 ? 0.955 -12.047 -20.75 1 98.81 102 GLU A C 1
ATOM 825 O O . GLU A 1 102 ? 1.771 -11.375 -21.375 1 98.81 102 GLU A O 1
ATOM 830 N N . PHE A 1 103 ? 0.529 -13.234 -21.078 1 98.81 103 PHE A N 1
ATOM 831 C CA . PHE A 1 103 ? 1.056 -13.891 -22.281 1 98.81 103 PHE A CA 1
ATOM 832 C C . PHE A 1 103 ? 0.061 -13.797 -23.422 1 98.81 103 PHE A C 1
ATOM 834 O O . PHE A 1 103 ? -1.102 -13.445 -23.219 1 98.81 103 PHE A O 1
ATOM 841 N N . THR A 1 104 ? 0.581 -14.086 -24.578 1 98.69 104 THR A N 1
ATOM 842 C CA . THR A 1 104 ? -0.244 -13.977 -25.781 1 98.69 104 THR A CA 1
ATOM 843 C C . THR A 1 104 ? -1.229 -15.141 -25.875 1 98.69 104 THR A C 1
ATOM 845 O O . THR A 1 104 ? -2.186 -15.086 -26.641 1 98.69 104 THR A O 1
ATOM 848 N N . SER A 1 105 ? -0.96 -16.219 -25.078 1 98.12 105 SER A N 1
ATOM 849 C CA . SER A 1 105 ? -1.876 -17.344 -25.078 1 98.12 105 SER A CA 1
ATOM 850 C C . SER A 1 105 ? -1.961 -17.984 -23.688 1 98.12 105 SER A C 1
ATOM 852 O O . SER A 1 105 ? -1.03 -17.875 -22.891 1 98.12 105 SER A O 1
ATOM 854 N N . ARG A 1 106 ? -3.014 -18.672 -23.484 1 97.69 106 ARG A N 1
ATOM 855 C CA . ARG A 1 106 ? -3.229 -19.375 -22.219 1 97.69 106 ARG A CA 1
ATOM 856 C C . ARG A 1 106 ? -2.195 -20.484 -22.016 1 97.69 106 ARG A C 1
ATOM 858 O O . ARG A 1 106 ? -1.791 -20.766 -20.891 1 97.69 106 ARG A O 1
ATOM 865 N N . ARG A 1 107 ? -1.849 -21.078 -23.094 1 97.75 107 ARG A N 1
ATOM 866 C CA . ARG A 1 107 ? -0.847 -22.141 -23.047 1 97.75 107 ARG A CA 1
ATOM 867 C C . ARG A 1 107 ? 0.445 -21.641 -22.406 1 97.75 107 ARG A C 1
ATOM 869 O O . ARG A 1 107 ? 1.021 -22.312 -21.547 1 97.75 107 ARG A O 1
ATOM 876 N N . TYR A 1 108 ? 0.855 -20.469 -22.797 1 98.5 108 TYR A N 1
ATOM 877 C CA . TYR A 1 108 ? 2.076 -19.891 -22.25 1 98.5 108 TYR A CA 1
ATOM 878 C C . TYR A 1 108 ? 1.907 -19.547 -20.766 1 98.5 108 TYR A C 1
ATOM 880 O O . TYR A 1 108 ? 2.824 -19.75 -19.969 1 98.5 108 TYR A O 1
ATOM 888 N N . ALA A 1 109 ? 0.771 -19.031 -20.406 1 98.56 109 ALA A N 1
ATOM 889 C CA . ALA A 1 109 ? 0.492 -18.734 -19 1 98.56 109 ALA A CA 1
ATOM 890 C C . ALA A 1 109 ? 0.53 -20 -18.156 1 98.56 109 ALA A C 1
ATOM 892 O O . ALA A 1 109 ? 1.091 -20 -17.047 1 98.56 109 ALA A O 1
ATOM 893 N N . ASN A 1 110 ? -0.069 -21.062 -18.703 1 98.31 110 ASN A N 1
ATOM 894 C CA . ASN A 1 110 ? -0.055 -22.344 -18.016 1 98.31 110 ASN A CA 1
ATOM 895 C C . ASN A 1 110 ? 1.368 -22.859 -17.812 1 98.31 110 ASN A C 1
ATOM 897 O O . ASN A 1 110 ? 1.691 -23.406 -16.75 1 98.31 110 ASN A O 1
ATOM 901 N N . LYS A 1 111 ? 2.121 -22.703 -18.781 1 98.19 111 LYS A N 1
ATOM 902 C CA . LYS A 1 111 ? 3.518 -23.109 -18.672 1 98.19 111 LYS A CA 1
ATOM 903 C C . LYS A 1 111 ? 4.25 -22.312 -17.594 1 98.19 111 LYS A C 1
ATOM 905 O O . LYS A 1 111 ? 4.977 -22.891 -16.781 1 98.19 111 LYS A O 1
ATOM 910 N N . ALA A 1 112 ? 4.102 -21 -17.641 1 98.69 112 ALA A N 1
ATOM 911 C CA . ALA A 1 112 ? 4.715 -20.141 -16.625 1 98.69 112 ALA A CA 1
ATOM 912 C C . ALA A 1 112 ? 4.242 -20.516 -15.227 1 98.69 112 ALA A C 1
ATOM 914 O O . ALA A 1 112 ? 5.035 -20.531 -14.281 1 98.69 112 ALA A O 1
ATOM 915 N N . TYR A 1 113 ? 2.98 -20.797 -15.117 1 98.31 113 TYR A N 1
ATOM 916 C CA . TYR A 1 113 ? 2.402 -21.234 -13.852 1 98.31 113 TYR A CA 1
ATOM 917 C C . TYR A 1 113 ? 3.068 -22.516 -13.359 1 98.31 113 TYR A C 1
ATOM 919 O O . TYR A 1 113 ? 3.457 -22.609 -12.195 1 98.31 113 TYR A O 1
ATOM 927 N N . ALA A 1 114 ? 3.25 -23.406 -14.234 1 97.56 114 ALA A N 1
ATOM 928 C CA . ALA A 1 114 ? 3.77 -24.719 -13.883 1 97.56 114 ALA A CA 1
ATOM 929 C C . ALA A 1 114 ? 5.27 -24.672 -13.602 1 97.56 114 ALA A C 1
ATOM 931 O O . ALA A 1 114 ? 5.742 -25.188 -12.594 1 97.56 114 ALA A O 1
ATOM 932 N N . GLU A 1 115 ? 5.953 -23.938 -14.406 1 97.75 115 GLU A N 1
ATOM 933 C CA . GLU A 1 115 ? 7.406 -24.062 -14.375 1 97.75 115 GLU A CA 1
ATOM 934 C C . GLU A 1 115 ? 8.047 -22.859 -13.68 1 97.75 115 GLU A C 1
ATOM 936 O O . GLU A 1 115 ? 9.203 -22.938 -13.258 1 97.75 115 GLU A O 1
ATOM 941 N N . GLY A 1 116 ? 7.336 -21.812 -13.633 1 98.12 116 GLY A N 1
ATOM 942 C CA . GLY A 1 116 ? 7.922 -20.594 -13.094 1 98.12 116 GLY A CA 1
ATOM 943 C C . GLY A 1 116 ? 7.836 -20.5 -11.586 1 98.12 116 GLY A C 1
ATOM 944 O O . GLY A 1 116 ? 8.5 -19.672 -10.969 1 98.12 116 GLY A O 1
ATOM 945 N N . HIS A 1 117 ? 7.086 -21.391 -11.008 1 97.75 117 HIS A N 1
ATOM 946 C CA . HIS A 1 117 ? 6.879 -21.375 -9.562 1 97.75 117 HIS A CA 1
ATOM 947 C C . HIS A 1 117 ? 8.156 -21.766 -8.82 1 97.75 117 HIS A C 1
ATOM 949 O O . HIS A 1 117 ? 8.773 -22.781 -9.133 1 97.75 117 HIS A O 1
ATOM 955 N N . HIS A 1 118 ? 8.602 -20.859 -7.871 1 98.19 118 HIS A N 1
ATOM 956 C CA . HIS A 1 118 ? 9.742 -21.062 -6.988 1 98.19 118 HIS A CA 1
ATOM 957 C C . HIS A 1 118 ? 11.055 -20.875 -7.738 1 98.19 118 HIS A C 1
ATOM 959 O O . HIS A 1 118 ? 12.094 -21.391 -7.324 1 98.19 118 HIS A O 1
ATOM 965 N N . LEU A 1 119 ? 10.953 -20.234 -8.836 1 97.81 119 LEU A N 1
ATOM 966 C CA . LEU A 1 119 ? 12.172 -19.766 -9.492 1 97.81 119 LEU A CA 1
ATOM 967 C C . LEU A 1 119 ? 12.945 -18.812 -8.578 1 97.81 119 LEU A C 1
ATOM 969 O O . LEU A 1 119 ? 12.352 -17.969 -7.898 1 97.81 119 LEU A O 1
ATOM 973 N N . ILE A 1 120 ? 14.273 -18.938 -8.57 1 98.19 120 ILE A N 1
ATOM 974 C CA . ILE A 1 120 ? 15.109 -17.984 -7.844 1 98.19 120 ILE A CA 1
ATOM 975 C C . ILE A 1 120 ? 15.43 -16.797 -8.742 1 98.19 120 ILE A C 1
ATOM 977 O O . ILE A 1 120 ? 16.016 -16.953 -9.82 1 98.19 120 ILE A O 1
ATOM 981 N N . LEU A 1 121 ? 15.07 -15.617 -8.398 1 98.06 121 LEU A N 1
ATOM 982 C CA . LEU A 1 121 ? 15.328 -14.383 -9.133 1 98.06 121 LEU A CA 1
ATOM 983 C C . LEU A 1 121 ? 15.914 -13.32 -8.211 1 98.06 121 LEU A C 1
ATOM 985 O O . LEU A 1 121 ? 15.273 -12.914 -7.238 1 98.06 121 LEU A O 1
ATOM 989 N N . ASN A 1 122 ? 17.094 -12.906 -8.461 1 97.94 122 ASN A N 1
ATOM 990 C CA . ASN A 1 122 ? 17.812 -11.922 -7.656 1 97.94 122 ASN A CA 1
ATOM 991 C C . ASN A 1 122 ? 17.891 -12.352 -6.191 1 97.94 122 ASN A C 1
ATOM 993 O O . ASN A 1 122 ? 17.656 -11.539 -5.293 1 97.94 122 ASN A O 1
ATOM 997 N N . GLY A 1 123 ? 18.047 -13.625 -5.996 1 97.94 123 GLY A N 1
ATOM 998 C CA . GLY A 1 123 ? 18.312 -14.164 -4.672 1 97.94 123 GLY A CA 1
ATOM 999 C C . GLY A 1 123 ? 17.031 -14.492 -3.906 1 97.94 123 GLY A C 1
ATOM 1000 O O . GLY A 1 123 ? 17.094 -14.977 -2.775 1 97.94 123 GLY A O 1
ATOM 1001 N N . TYR A 1 124 ? 15.867 -14.258 -4.488 1 98.31 124 TYR A N 1
ATOM 1002 C CA . TYR A 1 124 ? 14.594 -14.555 -3.842 1 98.31 124 TYR A CA 1
ATOM 1003 C C . TYR A 1 124 ? 13.875 -15.695 -4.551 1 98.31 124 TYR A C 1
ATOM 1005 O O . TYR A 1 124 ? 13.883 -15.773 -5.781 1 98.31 124 TYR A O 1
ATOM 1013 N N . GLN A 1 125 ? 13.305 -16.594 -3.789 1 98.44 125 GLN A N 1
ATOM 1014 C CA . GLN A 1 125 ? 12.422 -17.594 -4.371 1 98.44 125 GLN A CA 1
ATOM 1015 C C . GLN A 1 125 ? 11.039 -17.016 -4.648 1 98.44 125 GLN A C 1
ATOM 1017 O O . GLN A 1 125 ? 10.258 -16.812 -3.725 1 98.44 125 GLN A O 1
ATOM 1022 N N . ILE A 1 126 ? 10.727 -16.828 -5.898 1 98.56 126 ILE A N 1
ATOM 1023 C CA . ILE A 1 126 ? 9.461 -16.188 -6.242 1 98.56 126 ILE A CA 1
ATOM 1024 C C . ILE A 1 126 ? 8.352 -17.234 -6.332 1 98.56 126 ILE A C 1
ATOM 1026 O O . ILE A 1 126 ? 8.625 -18.438 -6.371 1 98.56 126 ILE A O 1
ATOM 1030 N N . PHE A 1 127 ? 7.113 -16.781 -6.297 1 97.81 127 PHE A N 1
ATOM 1031 C CA . PHE A 1 127 ? 6.023 -17.719 -6.539 1 97.81 127 PHE A CA 1
ATOM 1032 C C . PHE A 1 127 ? 5.098 -17.203 -7.633 1 97.81 127 PHE A C 1
ATOM 1034 O O . PHE A 1 127 ? 4.992 -15.992 -7.844 1 97.81 127 PHE A O 1
ATOM 1041 N N . VAL A 1 128 ? 4.547 -18.094 -8.352 1 98.62 128 VAL A N 1
ATOM 1042 C CA . VAL A 1 128 ? 3.666 -17.797 -9.477 1 98.62 128 VAL A CA 1
ATOM 1043 C C . VAL A 1 128 ? 2.279 -18.391 -9.203 1 98.62 128 VAL A C 1
ATOM 1045 O O . VAL A 1 128 ? 2.154 -19.547 -8.805 1 98.62 128 VAL A O 1
ATOM 1048 N N . ASP A 1 129 ? 1.321 -17.547 -9.305 1 98.06 129 ASP A N 1
ATOM 1049 C CA . ASP A 1 129 ? -0.063 -17.984 -9.133 1 98.06 129 ASP A CA 1
ATOM 1050 C C . ASP A 1 129 ? -0.97 -17.344 -10.188 1 98.06 129 ASP A C 1
ATOM 1052 O O . ASP A 1 129 ? -0.508 -16.562 -11.023 1 98.06 129 ASP A O 1
ATOM 1056 N N . GLN A 1 130 ? -2.23 -17.781 -10.203 1 97.12 130 GLN A N 1
ATOM 1057 C CA . GLN A 1 130 ? -3.219 -17.203 -11.102 1 97.12 130 GLN A CA 1
ATOM 1058 C C . GLN A 1 130 ? -3.566 -15.773 -10.68 1 97.12 130 GLN A C 1
ATOM 1060 O O . GLN A 1 130 ? -3.316 -15.383 -9.539 1 97.12 130 GLN A O 1
ATOM 1065 N N . GLU A 1 131 ? -3.984 -15.016 -11.586 1 96.06 131 GLU A N 1
ATOM 1066 C CA . GLU A 1 131 ? -4.531 -13.703 -11.266 1 96.06 131 GLU A CA 1
ATOM 1067 C C . GLU A 1 131 ? -5.902 -13.82 -10.602 1 96.06 131 GLU A C 1
ATOM 1069 O O . GLU A 1 131 ? -6.895 -14.125 -11.266 1 96.06 131 GLU A O 1
ATOM 1074 N N . PHE A 1 132 ? -5.977 -13.469 -9.414 1 94.19 132 PHE A N 1
ATOM 1075 C CA . PHE A 1 132 ? -7.164 -13.773 -8.625 1 94.19 132 PHE A CA 1
ATOM 1076 C C . PHE A 1 132 ? -8.211 -12.68 -8.773 1 94.19 132 PHE A C 1
ATOM 1078 O O . PHE A 1 132 ? -9.414 -12.961 -8.836 1 94.19 132 PHE A O 1
ATOM 1085 N N . GLU A 1 133 ? -7.836 -11.508 -8.789 1 93.94 133 GLU A N 1
ATOM 1086 C CA . GLU A 1 133 ? -8.781 -10.398 -8.68 1 93.94 133 GLU A CA 1
ATOM 1087 C C . GLU A 1 133 ? -9.906 -10.531 -9.703 1 93.94 133 GLU A C 1
ATOM 1089 O O . GLU A 1 133 ? -11.078 -10.375 -9.367 1 93.94 133 GLU A O 1
ATOM 1094 N N . ARG A 1 13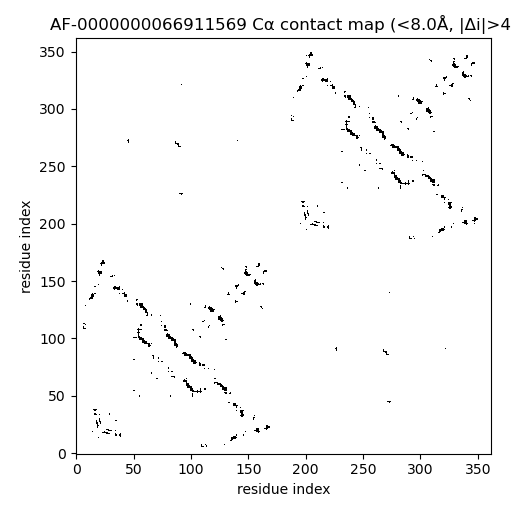4 ? -9.57 -10.945 -10.945 1 93.69 134 ARG A N 1
ATOM 1095 C CA . ARG A 1 134 ? -10.594 -10.977 -11.984 1 93.69 134 ARG A CA 1
ATOM 1096 C C . ARG A 1 134 ? -11.102 -12.398 -12.211 1 93.69 134 ARG A C 1
ATOM 1098 O O . ARG A 1 134 ? -12.148 -12.602 -12.828 1 93.69 134 ARG A O 1
ATOM 1105 N N . LEU A 1 135 ? -10.422 -13.359 -11.672 1 94 135 LEU A N 1
ATOM 1106 C CA . LEU A 1 135 ? -10.789 -14.75 -11.93 1 94 135 LEU A CA 1
ATOM 1107 C C . LEU A 1 135 ? -11.602 -15.32 -10.773 1 94 135 LEU A C 1
ATOM 1109 O O . LEU A 1 135 ? -12.422 -16.219 -10.977 1 94 135 LEU A O 1
ATOM 1113 N N . LEU A 1 136 ? -11.328 -14.844 -9.609 1 94.38 136 LEU A N 1
ATOM 1114 C CA . LEU A 1 136 ? -12.008 -15.398 -8.445 1 94.38 136 LEU A CA 1
ATOM 1115 C C . LEU A 1 136 ? -13.25 -14.594 -8.094 1 94.38 136 LEU A C 1
ATOM 1117 O O . LEU A 1 136 ? -13.156 -13.414 -7.758 1 94.38 136 LEU A O 1
ATOM 1121 N N . GLN A 1 137 ? -14.297 -15.266 -8.141 1 94.56 137 GLN A N 1
ATOM 1122 C CA . GLN A 1 137 ? -15.539 -14.609 -7.758 1 94.56 137 GLN A CA 1
ATOM 1123 C C . GLN A 1 137 ? -15.508 -14.172 -6.297 1 94.56 137 GLN A C 1
ATOM 1125 O O . GLN A 1 137 ? -15.031 -14.914 -5.438 1 94.56 137 GLN A O 1
ATOM 1130 N N . ASN A 1 138 ? -15.984 -12.984 -6 1 95.06 138 ASN A N 1
ATOM 1131 C CA . ASN A 1 138 ? -16.109 -12.43 -4.656 1 95.06 138 ASN A CA 1
ATOM 1132 C C . ASN A 1 138 ? -14.758 -12.133 -4.039 1 95.06 138 ASN A C 1
ATOM 1134 O O . ASN A 1 138 ? -14.617 -12.094 -2.812 1 95.06 138 ASN A O 1
ATOM 1138 N N . TRP A 1 139 ? -13.805 -11.977 -4.832 1 96.31 139 TRP A N 1
ATOM 1139 C CA . TRP A 1 139 ? -12.461 -11.656 -4.367 1 96.31 139 TRP A CA 1
ATOM 1140 C C . TRP A 1 139 ? -12.477 -10.43 -3.465 1 96.31 139 TRP A C 1
ATOM 1142 O O . TRP A 1 139 ? -13.164 -9.445 -3.752 1 96.31 139 TRP A O 1
ATOM 1152 N N . VAL A 1 140 ? -11.719 -10.523 -2.383 1 96.88 140 VAL A N 1
ATOM 1153 C CA . VAL A 1 140 ? -11.469 -9.391 -1.497 1 96.88 140 VAL A CA 1
ATOM 1154 C C . VAL A 1 140 ? -9.961 -9.172 -1.357 1 96.88 140 VAL A C 1
ATOM 1156 O O . VAL A 1 140 ? -9.242 -10.055 -0.891 1 96.88 140 VAL A O 1
ATOM 1159 N N . PRO A 1 141 ? -9.508 -8 -1.742 1 95.94 141 PRO A N 1
ATOM 1160 C CA . PRO A 1 141 ? -8.062 -7.75 -1.665 1 95.94 141 PRO A CA 1
ATOM 1161 C C . PRO A 1 141 ? -7.562 -7.625 -0.228 1 95.94 141 PRO A C 1
ATOM 1163 O O . PRO A 1 141 ? -8.359 -7.449 0.695 1 95.94 141 PRO A O 1
ATOM 1166 N N . ARG A 1 142 ? -6.293 -7.676 -0.121 1 93.88 142 ARG A N 1
ATOM 1167 C CA . ARG A 1 142 ? -5.652 -7.633 1.189 1 93.88 142 ARG A CA 1
ATOM 1168 C C . ARG A 1 142 ? -5.949 -6.316 1.9 1 93.88 142 ARG A C 1
ATOM 1170 O O . ARG A 1 142 ? -6.098 -6.285 3.123 1 93.88 142 ARG A O 1
ATOM 1177 N N . ARG A 1 143 ? -6.023 -5.262 1.158 1 91.56 143 ARG A N 1
ATOM 1178 C CA . ARG A 1 143 ? -6.246 -3.943 1.74 1 91.56 143 ARG A CA 1
ATOM 1179 C C . ARG A 1 143 ? -7.582 -3.887 2.473 1 91.56 143 ARG A C 1
ATOM 1181 O O . ARG A 1 143 ? -7.773 -3.057 3.363 1 91.56 143 ARG A O 1
ATOM 1188 N N . LEU A 1 144 ? -8.414 -4.797 2.15 1 94.88 144 LEU A N 1
ATOM 1189 C CA . LEU A 1 144 ? -9.727 -4.844 2.791 1 94.88 144 LEU A CA 1
ATOM 1190 C C . LEU A 1 144 ? -9.844 -6.051 3.713 1 94.88 144 LEU A C 1
ATOM 1192 O O . LEU A 1 144 ? -10.945 -6.477 4.055 1 94.88 144 LEU A O 1
ATOM 1196 N N . GLY A 1 145 ? -8.68 -6.695 3.977 1 94.69 145 GLY A N 1
ATOM 1197 C CA . GLY A 1 145 ? -8.641 -7.789 4.934 1 94.69 145 GLY A CA 1
ATOM 1198 C C . GLY A 1 145 ? -8.664 -9.156 4.281 1 94.69 145 GLY A C 1
ATOM 1199 O O . GLY A 1 145 ? -8.594 -10.18 4.969 1 94.69 145 GLY A O 1
ATOM 1200 N N . GLY A 1 146 ? -8.789 -9.18 3.012 1 96.12 146 GLY A N 1
ATOM 1201 C CA . GLY A 1 146 ? -8.844 -10.453 2.307 1 96.12 146 GLY A CA 1
ATOM 1202 C C . GLY A 1 146 ? -7.484 -10.93 1.827 1 96.12 146 GLY A C 1
ATOM 1203 O O . GLY A 1 146 ? -6.492 -10.812 2.549 1 96.12 146 GLY A O 1
ATOM 1204 N N . GLY A 1 147 ? -7.535 -11.547 0.678 1 95.69 147 GLY A N 1
ATOM 1205 C CA . GLY A 1 147 ? -6.309 -12.047 0.08 1 95.69 147 GLY A CA 1
ATOM 1206 C C . GLY A 1 147 ? -5.895 -13.406 0.613 1 95.69 147 GLY A C 1
ATOM 1207 O O . GLY A 1 147 ? -6.688 -14.086 1.272 1 95.69 147 GLY A O 1
ATOM 1208 N N . PHE A 1 148 ? -4.672 -13.82 0.151 1 95.5 148 PHE A N 1
ATOM 1209 C CA . PHE A 1 148 ? -4.066 -15.07 0.595 1 95.5 148 PHE A CA 1
ATOM 1210 C C . PHE A 1 148 ? -2.715 -14.812 1.253 1 95.5 148 PHE A C 1
ATOM 1212 O O . PHE A 1 148 ? -2.244 -13.68 1.296 1 95.5 148 PHE A O 1
ATOM 1219 N N . GLY A 1 149 ? -2.246 -15.922 1.843 1 93.69 149 GLY A N 1
ATOM 1220 C CA . GLY A 1 149 ? -0.904 -15.844 2.395 1 93.69 149 GLY A CA 1
ATOM 1221 C C . GLY A 1 149 ? -0.876 -15.391 3.842 1 93.69 149 GLY A C 1
ATOM 1222 O O . GLY A 1 149 ? -1.688 -15.836 4.656 1 93.69 149 GLY A O 1
ATOM 1223 N N . GLY A 1 150 ? 0.166 -14.547 4.133 1 90.94 150 GLY A N 1
ATOM 1224 C CA . GLY A 1 150 ? 0.335 -14.141 5.52 1 90.94 150 GLY A CA 1
ATOM 1225 C C . GLY A 1 150 ? 1.143 -15.133 6.336 1 90.94 150 GLY A C 1
ATOM 1226 O O . GLY A 1 150 ? 1.575 -16.156 5.816 1 90.94 150 GLY A O 1
ATOM 1227 N N . ARG A 1 151 ? 1.344 -14.68 7.539 1 90.31 151 ARG A N 1
ATOM 1228 C CA . ARG A 1 151 ? 2.145 -15.516 8.43 1 90.31 151 ARG A CA 1
ATOM 1229 C C . ARG A 1 151 ? 1.319 -15.992 9.617 1 90.31 151 ARG A C 1
ATOM 1231 O O . ARG A 1 151 ? 0.486 -15.25 10.141 1 90.31 151 ARG A O 1
ATOM 1238 N N . LYS A 1 152 ? 1.614 -17.188 10.016 1 89.62 152 LYS A N 1
ATOM 1239 C CA . LYS A 1 152 ? 0.943 -17.75 11.18 1 89.62 152 LYS A CA 1
ATOM 1240 C C . LYS A 1 152 ? 1.28 -16.953 12.445 1 89.62 152 LYS A C 1
ATOM 1242 O O . LYS A 1 152 ? 0.405 -16.703 13.273 1 89.62 152 LYS A O 1
ATOM 1247 N N . SER A 1 153 ? 2.533 -16.547 12.578 1 89.75 153 SER A N 1
ATOM 1248 C CA . SER A 1 153 ? 3.021 -15.852 13.758 1 89.75 153 SER A CA 1
ATOM 1249 C C . SER A 1 153 ? 2.311 -14.516 13.945 1 89.75 153 SER A C 1
ATOM 1251 O O . SER A 1 153 ? 2.213 -14.008 15.062 1 89.75 153 SER A O 1
ATOM 1253 N N . SER A 1 154 ? 1.741 -14.008 12.898 1 86.88 154 SER A N 1
ATOM 1254 C CA . SER A 1 154 ? 1.046 -12.727 12.992 1 86.88 154 SER A CA 1
ATOM 1255 C C . SER A 1 154 ? -0.461 -12.922 13.117 1 86.88 154 SER A C 1
ATOM 1257 O O . SER A 1 154 ? -1.212 -11.953 13.242 1 86.88 154 SER A O 1
ATOM 1259 N N . GLY A 1 155 ? -0.878 -14.133 13.055 1 87.56 155 GLY A N 1
ATOM 1260 C CA . GLY A 1 155 ? -2.301 -14.422 13.148 1 87.56 155 GLY A CA 1
ATOM 1261 C C . GLY A 1 155 ? -3.064 -14.047 11.891 1 87.56 155 GLY A C 1
ATOM 1262 O O . GLY A 1 155 ? -4.273 -13.82 11.938 1 87.56 155 GLY A O 1
ATOM 1263 N N . GLN A 1 156 ? -2.398 -13.953 10.75 1 90.25 156 GLN A N 1
ATOM 1264 C CA . GLN A 1 156 ? -3.039 -13.461 9.539 1 90.25 156 GLN A CA 1
ATOM 1265 C C . GLN A 1 156 ? -2.846 -14.43 8.375 1 90.25 156 GLN A C 1
ATOM 1267 O O . GLN A 1 156 ? -2.895 -14.039 7.211 1 90.25 156 GLN A O 1
ATOM 1272 N N . LEU A 1 157 ? -2.553 -15.703 8.766 1 94.12 157 LEU A N 1
ATOM 1273 C CA . LEU A 1 157 ? -2.355 -16.703 7.719 1 94.12 157 LEU A CA 1
ATOM 1274 C C . LEU A 1 157 ? -3.672 -17.016 7.016 1 94.12 157 LEU A C 1
ATOM 1276 O O . LEU A 1 157 ? -4.707 -17.172 7.668 1 94.12 157 LEU A O 1
ATOM 1280 N N . ARG A 1 158 ? -3.639 -17.016 5.695 1 94.62 158 ARG A N 1
ATOM 1281 C CA . ARG A 1 158 ? -4.773 -17.359 4.848 1 94.62 158 ARG A CA 1
ATOM 1282 C C . ARG A 1 158 ? -4.418 -18.484 3.893 1 94.62 158 ARG A C 1
ATOM 1284 O O . ARG A 1 158 ? -3.309 -18.531 3.361 1 94.62 158 ARG A O 1
ATOM 1291 N N . PHE A 1 159 ? -5.312 -19.344 3.682 1 94 159 PHE A N 1
ATOM 1292 C CA . PHE A 1 159 ? -5.117 -20.531 2.838 1 94 159 PHE A CA 1
ATOM 1293 C C . PHE A 1 159 ? -5.859 -20.375 1.518 1 94 159 PHE A C 1
ATOM 1295 O O . PHE A 1 159 ? -6.66 -19.453 1.351 1 94 159 PHE A O 1
ATOM 1302 N N . GLY A 1 160 ? -5.473 -21.234 0.517 1 92.94 160 GLY A N 1
ATOM 1303 C CA . GLY A 1 160 ? -6.25 -21.297 -0.711 1 92.94 160 GLY A CA 1
ATOM 1304 C C . GLY A 1 160 ? -5.445 -20.922 -1.944 1 92.94 160 GLY A C 1
ATOM 1305 O O . GLY A 1 160 ? -5.918 -21.078 -3.07 1 92.94 160 GLY A O 1
ATOM 1306 N N . CYS A 1 161 ? -4.301 -20.391 -1.68 1 94.62 161 CYS A N 1
ATOM 1307 C CA . CYS A 1 161 ? -3.418 -20.109 -2.807 1 94.62 161 CYS A CA 1
ATOM 1308 C C . CYS A 1 161 ? -2.369 -21.203 -2.961 1 94.62 161 CYS A C 1
ATOM 1310 O O . CYS A 1 161 ? -2.33 -22.141 -2.17 1 94.62 161 CYS A O 1
ATOM 1312 N N . ARG A 1 162 ? -1.58 -21 -3.945 1 94.38 162 ARG A N 1
ATOM 1313 C CA . ARG A 1 162 ? -0.612 -22.047 -4.262 1 94.38 162 ARG A CA 1
ATOM 1314 C C . ARG A 1 162 ? 0.428 -22.188 -3.156 1 94.38 162 ARG A C 1
ATOM 1316 O O . ARG A 1 162 ? 0.826 -23.297 -2.805 1 94.38 162 ARG A O 1
ATOM 1323 N N . GLU A 1 163 ? 0.863 -21.078 -2.596 1 94.44 163 GLU A N 1
ATOM 1324 C CA . GLU A 1 163 ? 1.871 -21.078 -1.541 1 94.44 163 GLU A CA 1
ATOM 1325 C C . GLU A 1 163 ? 1.316 -21.672 -0.245 1 94.44 163 GLU A C 1
ATOM 1327 O O . GLU A 1 163 ? 2.07 -22.172 0.583 1 94.44 163 GLU A O 1
ATOM 1332 N N . ASN A 1 164 ? 0.006 -21.547 -0.079 1 94.25 164 ASN A N 1
ATOM 1333 C CA . ASN A 1 164 ? -0.676 -22.016 1.124 1 94.25 164 ASN A CA 1
ATOM 1334 C C . ASN A 1 164 ? -2 -22.688 0.791 1 94.25 164 ASN A C 1
ATOM 1336 O O . ASN A 1 164 ? -3.07 -22.125 1.012 1 94.25 164 ASN A O 1
ATOM 1340 N N . PRO A 1 165 ? -1.912 -23.953 0.377 1 92.81 165 PRO A N 1
ATOM 1341 C CA . PRO A 1 165 ? -3.141 -24.656 -0.004 1 92.81 165 PRO A CA 1
ATOM 1342 C C . PRO A 1 165 ? -3.943 -25.125 1.202 1 92.81 165 PRO A C 1
ATOM 1344 O O . PRO A 1 165 ? -3.41 -25.219 2.312 1 92.81 165 PRO A O 1
ATOM 1347 N N . HIS A 1 166 ? -5.184 -25.312 0.977 1 91.25 166 HIS A N 1
ATOM 1348 C CA . HIS A 1 166 ? -5.992 -25.969 2.004 1 91.25 166 HIS A CA 1
ATOM 1349 C C . HIS A 1 166 ? -5.559 -27.406 2.217 1 91.25 166 HIS A C 1
ATOM 1351 O O . HIS A 1 166 ? -5.07 -28.062 1.288 1 91.25 166 HIS A O 1
ATOM 1357 N N . TYR A 1 167 ? -5.703 -27.828 3.451 1 87.5 167 TYR A N 1
ATOM 1358 C CA . TYR A 1 167 ? -5.395 -29.219 3.793 1 87.5 167 TYR A CA 1
ATOM 1359 C C . TYR A 1 167 ? -6.652 -30.078 3.754 1 87.5 167 TYR A C 1
ATOM 1361 O O . TYR A 1 167 ? -7.746 -29.609 4.066 1 87.5 167 TYR A O 1
ATOM 1369 N N . ILE A 1 168 ? -6.629 -31.188 3.107 1 76.88 168 ILE A N 1
ATOM 1370 C CA . ILE A 1 168 ? -7.734 -32.156 3.105 1 76.88 168 ILE A CA 1
ATOM 1371 C C . ILE A 1 168 ? -7.664 -33.031 4.355 1 76.88 168 ILE A C 1
ATOM 1373 O O . ILE A 1 168 ? -6.594 -33.5 4.719 1 76.88 168 ILE A O 1
ATOM 1377 N N . LYS A 1 169 ? -8.766 -33.062 5.113 1 63.28 169 LYS A N 1
ATOM 1378 C CA . LYS A 1 169 ? -8.836 -33.938 6.262 1 63.28 169 LYS A CA 1
ATOM 1379 C C . LYS A 1 169 ? -8.641 -35.406 5.84 1 63.28 169 LYS A C 1
ATOM 1381 O O . LYS A 1 169 ? -9.359 -35.906 4.973 1 63.28 169 LYS A O 1
ATOM 1386 N N . ILE A 1 170 ? -7.547 -35.906 6.086 1 58.59 170 ILE A N 1
ATOM 1387 C CA . ILE A 1 170 ? -7.453 -37.344 5.867 1 58.59 170 ILE A CA 1
ATOM 1388 C C . ILE A 1 170 ? -8.188 -38.062 6.984 1 58.59 170 ILE A C 1
ATOM 1390 O O . ILE A 1 170 ? -7.91 -37.875 8.164 1 58.59 170 ILE A O 1
ATOM 1394 N N . HIS A 1 171 ? -9.406 -38.312 6.715 1 51.31 171 HIS A N 1
ATOM 1395 C CA . HIS A 1 171 ? -10.086 -39.219 7.633 1 51.31 171 HIS A CA 1
ATOM 1396 C C . HIS A 1 171 ? -9.305 -40.5 7.797 1 51.31 171 HIS A C 1
ATOM 1398 O O . HIS A 1 171 ? -9.094 -41.25 6.824 1 51.31 171 HIS A O 1
ATOM 1404 N N . THR A 1 172 ? -8.344 -40.469 8.586 1 50.59 172 THR A N 1
ATOM 1405 C CA . THR A 1 172 ? -7.77 -41.781 8.906 1 50.59 172 THR A CA 1
ATOM 1406 C C . THR A 1 172 ? -8.844 -42.719 9.422 1 50.59 172 THR A C 1
ATOM 1408 O O . THR A 1 172 ? -9.586 -42.375 10.352 1 50.59 172 THR A O 1
ATOM 1411 N N . LYS A 1 173 ? -9.336 -43.719 8.648 1 47.69 173 LYS A N 1
ATOM 1412 C CA . LYS A 1 173 ? -10.156 -44.844 9.094 1 47.69 173 LYS A CA 1
ATOM 1413 C C . LYS A 1 173 ? -9.57 -45.469 10.359 1 47.69 173 LYS A C 1
ATOM 1415 O O . LYS A 1 173 ? -8.422 -45.906 10.367 1 47.69 173 LYS A O 1
ATOM 1420 N N . SER A 1 174 ? -9.789 -44.875 11.523 1 47.75 174 SER A N 1
ATOM 1421 C CA . SER A 1 174 ? -9.477 -45.625 12.727 1 47.75 174 SER A CA 1
ATOM 1422 C C . SER A 1 174 ? -9.906 -47.094 12.594 1 47.75 174 SER A C 1
ATOM 1424 O O . SER A 1 174 ? -11.078 -47.375 12.32 1 47.75 174 SER A O 1
ATOM 1426 N N . SER A 1 175 ? -9.094 -47.969 12.016 1 45.16 175 SER A N 1
ATOM 1427 C CA . SER A 1 175 ? -9.312 -49.406 12.078 1 45.16 175 SER A CA 1
ATOM 1428 C C . SER A 1 175 ? -9.688 -49.844 13.492 1 45.16 175 SER A C 1
ATOM 1430 O O . SER A 1 175 ? -8.953 -49.594 14.445 1 45.16 175 SER A O 1
ATOM 1432 N N . SER A 1 176 ? -10.953 -49.844 13.859 1 45.75 176 SER A N 1
ATOM 1433 C CA . SER A 1 176 ? -11.461 -50.531 15.047 1 45.75 176 SER A CA 1
ATOM 1434 C C . SER A 1 176 ? -10.938 -51.938 15.133 1 45.75 176 SER A C 1
ATOM 1436 O O . SER A 1 176 ? -11.258 -52.781 14.289 1 45.75 176 SER A O 1
ATOM 1438 N N . LEU A 1 177 ? -9.703 -52.219 15.484 1 43.94 177 LEU A N 1
ATOM 1439 C CA . LEU A 1 177 ? -9.266 -53.562 15.844 1 43.94 177 LEU A CA 1
ATOM 1440 C C . LEU A 1 177 ? -10.172 -54.156 16.922 1 43.94 177 LEU A C 1
ATOM 1442 O O . LEU A 1 177 ? -10.273 -53.625 18.031 1 43.94 177 LEU A O 1
ATOM 1446 N N . ARG A 1 178 ? -11.227 -54.906 16.531 1 37.47 178 ARG A N 1
ATOM 1447 C CA . ARG A 1 178 ? -12.055 -55.781 17.344 1 37.47 178 ARG A CA 1
ATOM 1448 C C . ARG A 1 178 ? -11.195 -56.719 18.188 1 37.47 178 ARG A C 1
ATOM 1450 O O . ARG A 1 178 ? -10.406 -57.5 17.641 1 37.47 178 ARG A O 1
ATOM 1457 N N . LYS A 1 179 ? -10.922 -56.375 19.406 1 44.16 179 LYS A N 1
ATOM 1458 C CA . LYS A 1 179 ? -10.43 -57.25 20.438 1 44.16 179 LYS A CA 1
ATOM 1459 C C . LYS A 1 179 ? -11.289 -58.531 20.531 1 44.16 179 LYS A C 1
ATOM 1461 O O . LYS A 1 179 ? -12.492 -58.438 20.812 1 44.16 179 LYS A O 1
ATOM 1466 N N . SER A 1 180 ? -11.062 -59.5 19.656 1 35.62 180 SER A N 1
ATOM 1467 C CA . SER A 1 180 ? -11.586 -60.875 19.734 1 35.62 180 SER A CA 1
ATOM 1468 C C . SER A 1 180 ? -11.484 -61.406 21.156 1 35.62 180 SER A C 1
ATOM 1470 O O . SER A 1 180 ? -10.383 -61.5 21.719 1 35.62 180 SER A O 1
ATOM 1472 N N . THR A 1 181 ? -12.516 -61.281 22.062 1 31.09 181 THR A N 1
ATOM 1473 C CA . THR A 1 181 ? -12.688 -62.281 23.109 1 31.09 181 THR A CA 1
ATOM 1474 C C . THR A 1 181 ? -13.086 -63.625 22.5 1 31.09 181 THR A C 1
ATOM 1476 O O . THR A 1 181 ? -13.828 -63.688 21.516 1 31.09 181 THR A O 1
ATOM 1479 N N . MET B 1 1 ? 5.793 40.375 23.766 1 31.05 1 MET B N 1
ATOM 1480 C CA . MET B 1 1 ? 6.566 39.625 22.766 1 31.05 1 MET B CA 1
ATOM 1481 C C . MET B 1 1 ? 5.699 39.25 21.562 1 31.05 1 MET B C 1
ATOM 1483 O O . MET B 1 1 ? 4.57 38.781 21.734 1 31.05 1 MET B O 1
ATOM 1487 N N . PRO B 1 2 ? 5.906 39.844 20.438 1 35.47 2 PRO B N 1
ATOM 1488 C CA . PRO B 1 2 ? 4.922 39.562 19.391 1 35.47 2 PRO B CA 1
ATOM 1489 C C . PRO B 1 2 ? 4.535 38.094 19.297 1 35.47 2 PRO B C 1
ATOM 1491 O O . PRO B 1 2 ? 5.336 37.219 19.641 1 35.47 2 PRO B O 1
ATOM 1494 N N . ARG B 1 3 ? 3.305 37.75 19.531 1 41.91 3 ARG B N 1
ATOM 1495 C CA . ARG B 1 3 ? 2.846 36.375 19.328 1 41.91 3 ARG B CA 1
ATOM 1496 C C . ARG B 1 3 ? 3.553 35.75 18.141 1 41.91 3 ARG B C 1
ATOM 1498 O O . ARG B 1 3 ? 3.664 36.344 17.078 1 41.91 3 ARG B O 1
ATOM 1505 N N . LYS B 1 4 ? 4.66 35.094 18.281 1 44.34 4 LYS B N 1
ATOM 1506 C CA . LYS B 1 4 ? 5.27 34.281 17.234 1 44.34 4 LYS B CA 1
ATOM 1507 C C . LYS B 1 4 ? 4.238 33.875 16.188 1 44.34 4 LYS B C 1
ATOM 1509 O O . LYS B 1 4 ? 3.154 33.406 16.516 1 44.34 4 LYS B O 1
ATOM 1514 N N . ASN B 1 5 ? 4.031 34.5 15.039 1 44.62 5 ASN B N 1
ATOM 1515 C CA . ASN B 1 5 ? 3.078 34.375 13.945 1 44.62 5 ASN B CA 1
ATOM 1516 C C . ASN B 1 5 ? 2.791 32.906 13.625 1 44.62 5 ASN B C 1
ATOM 1518 O O . ASN B 1 5 ? 3.588 32.25 12.961 1 44.62 5 ASN B O 1
ATOM 1522 N N . ASN B 1 6 ? 2.07 32.125 14.469 1 51.56 6 ASN B N 1
ATOM 1523 C CA . ASN B 1 6 ? 1.522 30.781 14.539 1 51.56 6 ASN B CA 1
ATOM 1524 C C . ASN B 1 6 ? 0.997 30.312 13.18 1 51.56 6 ASN B C 1
ATOM 1526 O O . ASN B 1 6 ? 0.369 29.25 13.086 1 51.56 6 ASN B O 1
ATOM 1530 N N . ASP B 1 7 ? 1.058 31.234 12.125 1 63.94 7 ASP B N 1
ATOM 1531 C CA . ASP B 1 7 ? 0.374 31 10.859 1 63.94 7 ASP B CA 1
ATOM 1532 C C . ASP B 1 7 ? 1.271 30.234 9.883 1 63.94 7 ASP B C 1
ATOM 1534 O O . ASP B 1 7 ? 0.836 29.859 8.797 1 63.94 7 ASP B O 1
ATOM 1538 N N . GLN B 1 8 ? 2.521 30.109 10.172 1 79.56 8 GLN B N 1
ATOM 1539 C CA . GLN B 1 8 ? 3.398 29.5 9.172 1 79.56 8 GLN B CA 1
ATOM 1540 C C . GLN B 1 8 ? 3.727 28.062 9.539 1 79.56 8 GLN B C 1
ATOM 1542 O O . GLN B 1 8 ? 3.885 27.719 10.711 1 79.56 8 GLN B O 1
ATOM 1547 N N . MET B 1 9 ? 3.721 27.234 8.547 1 87.06 9 MET B N 1
ATOM 1548 C CA . MET B 1 9 ? 4.168 25.859 8.75 1 87.06 9 MET B CA 1
ATOM 1549 C C . MET B 1 9 ? 5.59 25.828 9.305 1 87.06 9 MET B C 1
ATOM 1551 O O . MET B 1 9 ? 6.449 26.578 8.852 1 87.06 9 MET B O 1
ATOM 1555 N N . PRO B 1 10 ? 5.785 25.109 10.328 1 86.69 10 PRO B N 1
ATOM 1556 C CA . PRO B 1 10 ? 7.102 25.094 10.977 1 86.69 10 PRO B CA 1
ATOM 1557 C C . PRO B 1 10 ? 8.195 24.531 10.07 1 86.69 10 PRO B C 1
ATOM 1559 O O . PRO B 1 10 ? 7.902 23.781 9.141 1 86.69 10 PRO B O 1
ATOM 1562 N N . THR B 1 11 ? 9.406 24.922 10.336 1 86.5 11 THR B N 1
ATOM 1563 C CA . THR B 1 11 ? 10.555 24.297 9.703 1 86.5 11 THR B CA 1
ATOM 1564 C C . THR B 1 11 ? 10.781 22.891 10.266 1 86.5 11 THR B C 1
ATOM 1566 O O . THR B 1 11 ? 10.641 22.672 11.469 1 86.5 11 THR B O 1
ATOM 1569 N N . LEU B 1 12 ? 11.211 21.984 9.422 1 84.94 12 LEU B N 1
ATOM 1570 C CA . LEU B 1 12 ? 11.328 20.578 9.805 1 84.94 12 LEU B CA 1
ATOM 1571 C C . LEU B 1 12 ? 12.789 20.156 9.914 1 84.94 12 LEU B C 1
ATOM 1573 O O . LEU B 1 12 ? 13.578 20.391 9 1 84.94 12 LEU B O 1
ATOM 1577 N N . PRO B 1 13 ? 13.148 19.672 11.148 1 88.25 13 PRO B N 1
ATOM 1578 C CA . PRO B 1 13 ? 14.477 19.062 11.18 1 88.25 13 PRO B CA 1
ATOM 1579 C C . PRO B 1 13 ? 14.578 17.828 10.281 1 88.25 13 PRO B C 1
ATOM 1581 O O . PRO B 1 13 ? 13.555 17.25 9.891 1 88.25 13 PRO B O 1
ATOM 1584 N N . PRO B 1 14 ? 15.805 17.453 9.984 1 93.94 14 PRO B N 1
ATOM 1585 C CA . PRO B 1 14 ? 15.945 16.25 9.164 1 93.94 14 PRO B CA 1
ATOM 1586 C C . PRO B 1 14 ? 15.328 15.023 9.812 1 93.94 14 PRO B C 1
ATOM 1588 O O . PRO B 1 14 ? 15.344 14.898 11.039 1 93.94 14 PRO B O 1
ATOM 1591 N N . TYR B 1 15 ? 14.828 14.164 8.969 1 95.38 15 TYR B N 1
ATOM 1592 C CA . TYR B 1 15 ? 14.234 12.93 9.461 1 95.38 15 TYR B CA 1
ATOM 1593 C C . TYR B 1 15 ? 15.297 12.016 10.055 1 95.38 15 TYR B C 1
ATOM 1595 O O . TYR B 1 15 ? 16.375 11.836 9.461 1 95.38 15 TYR B O 1
ATOM 1603 N N . ASP B 1 16 ? 15 11.523 11.18 1 94.25 16 ASP B N 1
ATOM 1604 C CA . ASP B 1 16 ? 15.883 10.594 11.867 1 94.25 16 ASP B CA 1
ATOM 1605 C C . ASP B 1 16 ? 15.102 9.438 12.484 1 94.25 16 ASP B C 1
ATOM 1607 O O . ASP B 1 16 ? 14.43 9.609 13.5 1 94.25 16 ASP B O 1
ATOM 1611 N N . PRO B 1 17 ? 15.242 8.273 11.852 1 94 17 PRO B N 1
ATOM 1612 C CA . PRO B 1 17 ? 14.484 7.125 12.359 1 94 17 PRO B CA 1
ATOM 1613 C C . PRO B 1 17 ? 14.727 6.871 13.844 1 94 17 PRO B C 1
ATOM 1615 O O . PRO B 1 17 ? 13.82 6.402 14.547 1 94 17 PRO B O 1
ATOM 1618 N N . LEU B 1 18 ? 15.836 7.164 14.281 1 91.69 18 LEU B N 1
ATOM 1619 C CA . LEU B 1 18 ? 16.156 6.965 15.695 1 91.69 18 LEU B CA 1
ATOM 1620 C C . LEU B 1 18 ? 15.336 7.91 16.578 1 91.69 18 LEU B C 1
ATOM 1622 O O . LEU B 1 18 ? 14.805 7.5 17.609 1 91.69 18 LEU B O 1
ATOM 1626 N N . LYS B 1 19 ? 15.211 9.117 16.234 1 92.06 19 LYS B N 1
ATOM 1627 C CA . LYS B 1 19 ? 14.523 10.141 17.016 1 92.06 19 LYS B CA 1
ATOM 1628 C C . LYS B 1 19 ? 13.008 9.93 16.984 1 92.06 19 LYS B C 1
ATOM 1630 O O . LYS B 1 19 ? 12.336 10.07 18 1 92.06 19 LYS B O 1
ATOM 1635 N N . VAL B 1 20 ? 12.469 9.492 15.875 1 94.25 20 VAL B N 1
ATOM 1636 C CA . VAL B 1 20 ? 11.023 9.477 15.703 1 94.25 20 VAL B CA 1
ATOM 1637 C C . VAL B 1 20 ? 10.422 8.305 16.484 1 94.25 20 VAL B C 1
ATOM 1639 O O . VAL B 1 20 ? 9.219 8.266 16.734 1 94.25 20 VAL B O 1
ATOM 1642 N N . GLY B 1 21 ? 11.234 7.391 16.797 1 92.88 21 GLY B N 1
ATOM 1643 C CA . GLY B 1 21 ? 10.758 6.246 17.562 1 92.88 21 GLY B CA 1
ATOM 1644 C C . GLY B 1 21 ? 10.641 6.52 19.047 1 92.88 21 GLY B C 1
ATOM 1645 O O . GLY B 1 21 ? 10.203 5.66 19.812 1 92.88 21 GLY B O 1
ATOM 1646 N N . ASN B 1 22 ? 11.031 7.699 19.438 1 91.81 22 ASN B N 1
ATOM 1647 C CA . ASN B 1 22 ? 11.055 8.055 20.859 1 91.81 22 ASN B CA 1
ATOM 1648 C C . ASN B 1 22 ? 10.219 9.305 21.125 1 91.81 22 ASN B C 1
ATOM 1650 O O . ASN B 1 22 ? 10.242 10.25 20.344 1 91.81 22 ASN B O 1
ATOM 1654 N N . ALA B 1 23 ? 9.539 9.273 22.297 1 90.12 23 ALA B N 1
ATOM 1655 C CA . ALA B 1 23 ? 8.719 10.43 22.656 1 90.12 23 ALA B CA 1
ATOM 1656 C C . ALA B 1 23 ? 9.586 11.672 22.844 1 90.12 23 ALA B C 1
ATOM 1658 O O . ALA B 1 23 ? 9.203 12.766 22.438 1 90.12 23 ALA B O 1
ATOM 1659 N N . ILE B 1 24 ? 10.711 11.344 23.531 1 85.94 24 ILE B N 1
ATOM 1660 C CA . ILE B 1 24 ? 11.68 12.414 23.703 1 85.94 24 ILE B CA 1
ATOM 1661 C C . ILE B 1 24 ? 12.742 12.336 22.625 1 85.94 24 ILE B C 1
ATOM 1663 O O . ILE B 1 24 ? 13.469 11.344 22.516 1 85.94 24 ILE B O 1
ATOM 1667 N N . ALA B 1 25 ? 12.969 13.258 21.875 1 80.56 25 ALA B N 1
ATOM 1668 C CA . ALA B 1 25 ? 13.781 13.25 20.672 1 80.56 25 ALA B CA 1
ATOM 1669 C C . ALA B 1 25 ? 15.25 12.977 21 1 80.56 25 ALA B C 1
ATOM 1671 O O . ALA B 1 25 ? 16.016 12.523 20.141 1 80.56 25 ALA B O 1
ATOM 1672 N N . SER B 1 26 ? 15.664 13.156 22.156 1 75.06 26 SER B N 1
ATOM 1673 C CA . SER B 1 26 ? 17.062 12.984 22.516 1 75.06 26 SER B CA 1
ATOM 1674 C C . SER B 1 26 ? 17.375 11.531 22.875 1 75.06 26 SER B C 1
ATOM 1676 O O . SER B 1 26 ? 18.531 11.156 23.016 1 75.06 26 SER B O 1
ATOM 1678 N N . SER B 1 27 ? 16.422 10.695 22.859 1 74.06 27 SER B N 1
ATOM 1679 C CA . SER B 1 27 ? 16.625 9.281 23.172 1 74.06 27 SER B CA 1
ATOM 1680 C C . SER B 1 27 ? 17.094 8.516 21.938 1 74.06 27 SER B C 1
ATOM 1682 O O . SER B 1 27 ? 16.812 8.922 20.812 1 74.06 27 SER B O 1
ATOM 1684 N N . SER B 1 28 ? 17.922 7.559 22.031 1 73.44 28 SER B N 1
ATOM 1685 C CA . SER B 1 28 ? 18.578 6.902 20.906 1 73.44 28 SER B CA 1
ATOM 1686 C C . SER B 1 28 ? 18.328 5.395 20.922 1 73.44 28 SER B C 1
ATOM 1688 O O . SER B 1 28 ? 19.281 4.609 20.969 1 73.44 28 SER B O 1
ATOM 1690 N N . GLN B 1 29 ? 17.234 4.867 21.016 1 82.5 29 GLN B N 1
ATOM 1691 C CA . GLN B 1 29 ? 17.016 3.424 20.969 1 82.5 29 GLN B CA 1
ATOM 1692 C C . GLN B 1 29 ? 16.016 3.047 19.875 1 82.5 29 GLN B C 1
ATOM 1694 O O . GLN B 1 29 ? 15.016 3.729 19.688 1 82.5 29 GLN B O 1
ATOM 1699 N N . TYR B 1 30 ? 16.484 2.029 19.125 1 83.38 30 TYR B N 1
ATOM 1700 C CA . TYR B 1 30 ? 15.523 1.416 18.203 1 83.38 30 TYR B CA 1
ATOM 1701 C C . TYR B 1 30 ? 14.664 0.385 18.922 1 83.38 30 TYR B C 1
ATOM 1703 O O . TYR B 1 30 ? 15.188 -0.556 19.531 1 83.38 30 TYR B O 1
ATOM 1711 N N . HIS B 1 31 ? 13.406 0.57 18.875 1 83.5 31 HIS B N 1
ATOM 1712 C CA . HIS B 1 31 ? 12.547 -0.306 19.656 1 83.5 31 HIS B CA 1
ATOM 1713 C C . HIS B 1 31 ? 11.844 -1.328 18.766 1 83.5 31 HIS B C 1
ATOM 1715 O O . HIS B 1 31 ? 11.141 -2.209 19.266 1 83.5 31 HIS B O 1
ATOM 1721 N N . ASP B 1 32 ? 11.945 -1.224 17.453 1 89 32 ASP B N 1
ATOM 1722 C CA . ASP B 1 32 ? 11.281 -2.195 16.578 1 89 32 ASP B CA 1
ATOM 1723 C C . ASP B 1 32 ? 12.07 -2.418 15.297 1 89 32 ASP B C 1
ATOM 1725 O O . ASP B 1 32 ? 12.977 -1.646 14.977 1 89 32 ASP B O 1
ATOM 1729 N N . ARG B 1 33 ? 11.758 -3.492 14.586 1 90.62 33 ARG B N 1
ATOM 1730 C CA . ARG B 1 33 ? 12.477 -3.9 13.383 1 90.62 33 ARG B CA 1
ATOM 1731 C C . ARG B 1 33 ? 12.266 -2.898 12.25 1 90.62 33 ARG B C 1
ATOM 1733 O O . ARG B 1 33 ? 13.133 -2.736 11.391 1 90.62 33 ARG B O 1
ATOM 1740 N N . ALA B 1 34 ? 11.156 -2.264 12.258 1 93.5 34 ALA B N 1
ATOM 1741 C CA . ALA B 1 34 ? 10.852 -1.311 11.195 1 93.5 34 ALA B CA 1
ATOM 1742 C C . ALA B 1 34 ? 11.781 -0.103 11.25 1 93.5 34 ALA B C 1
ATOM 1744 O O . ALA B 1 34 ? 12.25 0.378 10.219 1 93.5 34 ALA B O 1
ATOM 1745 N N . LEU B 1 35 ? 12.039 0.337 12.406 1 93.81 35 LEU B N 1
ATOM 1746 C CA . LEU B 1 35 ? 12.93 1.478 12.562 1 93.81 35 LEU B CA 1
ATOM 1747 C C . LEU B 1 35 ? 14.352 1.12 12.141 1 93.81 35 LEU B C 1
ATOM 1749 O O . LEU B 1 35 ? 15.055 1.945 11.555 1 93.81 35 LEU B O 1
ATOM 1753 N N . LEU B 1 36 ? 14.742 -0.073 12.461 1 93.88 36 LEU B N 1
ATOM 1754 C CA . LEU B 1 36 ? 16.047 -0.543 12.008 1 93.88 36 LEU B CA 1
ATOM 1755 C C . LEU B 1 36 ? 16.109 -0.581 10.484 1 93.88 36 LEU B C 1
ATOM 1757 O O . LEU B 1 36 ? 17.094 -0.156 9.883 1 93.88 36 LEU B O 1
ATOM 1761 N N . SER B 1 37 ? 15.086 -1.029 9.906 1 95 37 SER B N 1
ATOM 1762 C CA . SER B 1 37 ? 15 -1.051 8.445 1 95 37 SER B CA 1
ATOM 1763 C C . SER B 1 37 ? 15.078 0.358 7.871 1 95 37 SER B C 1
ATOM 1765 O O . SER B 1 37 ? 15.805 0.595 6.902 1 95 37 SER B O 1
ATOM 1767 N N . ALA B 1 38 ? 14.398 1.221 8.523 1 96.44 38 ALA B N 1
ATOM 1768 C CA . ALA B 1 38 ? 14.391 2.609 8.07 1 96.44 38 ALA B CA 1
ATOM 1769 C C . ALA B 1 38 ? 15.789 3.217 8.141 1 96.44 38 ALA B C 1
ATOM 1771 O O . ALA B 1 38 ? 16.188 3.984 7.262 1 96.44 38 ALA B O 1
ATOM 1772 N N . SER B 1 39 ? 16.484 2.871 9.188 1 94.81 39 SER B N 1
ATOM 1773 C CA . SER B 1 39 ? 17.812 3.434 9.391 1 94.81 39 SER B CA 1
ATOM 1774 C C . SER B 1 39 ? 18.781 2.986 8.305 1 94.81 39 SER B C 1
ATOM 1776 O O . SER B 1 39 ? 19.766 3.668 8.023 1 94.81 39 SER B O 1
ATOM 1778 N N . ARG B 1 40 ? 18.422 1.892 7.633 1 95.38 40 ARG B N 1
ATOM 1779 C CA . ARG B 1 40 ? 19.297 1.345 6.602 1 95.38 40 ARG B CA 1
ATOM 1780 C C . ARG B 1 40 ? 18.766 1.66 5.207 1 95.38 40 ARG B C 1
ATOM 1782 O O . ARG B 1 40 ? 19.406 1.357 4.207 1 95.38 40 ARG B O 1
ATOM 1789 N N . ALA B 1 41 ? 17.656 2.248 5.184 1 95.38 41 ALA B N 1
ATOM 1790 C CA . ALA B 1 41 ? 16.969 2.469 3.908 1 95.38 41 ALA B CA 1
ATOM 1791 C C . ALA B 1 41 ? 17.609 3.615 3.137 1 95.38 41 ALA B C 1
ATOM 1793 O O . ALA B 1 41 ? 18.016 4.625 3.727 1 95.38 41 ALA B O 1
ATOM 1794 N N . ARG B 1 42 ? 17.75 3.367 1.862 1 91.81 42 ARG B N 1
ATOM 1795 C CA . ARG B 1 42 ? 18.125 4.438 0.943 1 91.81 42 ARG B CA 1
ATOM 1796 C C . ARG B 1 42 ? 16.938 4.848 0.071 1 91.81 42 ARG B C 1
ATOM 1798 O O . ARG B 1 42 ? 16.453 4.059 -0.741 1 91.81 42 ARG B O 1
ATOM 1805 N N . TYR B 1 43 ? 16.5 6.059 0.413 1 94.5 43 TYR B N 1
ATOM 1806 C CA . TYR B 1 43 ? 15.328 6.516 -0.326 1 94.5 43 TYR B CA 1
ATOM 1807 C C . TYR B 1 43 ? 15.516 7.945 -0.82 1 94.5 43 TYR B C 1
ATOM 1809 O O . TYR B 1 43 ? 16.031 8.797 -0.092 1 94.5 43 TYR B O 1
ATOM 1817 N N . HIS B 1 44 ? 15.117 8.109 -2.096 1 92 44 HIS B N 1
ATOM 1818 C CA . HIS B 1 44 ? 15.031 9.445 -2.684 1 92 44 HIS B CA 1
ATOM 1819 C C . HIS B 1 44 ? 13.617 9.727 -3.193 1 92 44 HIS B C 1
ATOM 1821 O O . HIS B 1 44 ? 12.992 8.859 -3.811 1 92 44 HIS B O 1
ATOM 1827 N N . PRO B 1 45 ? 13.203 10.844 -2.828 1 90 45 PRO B N 1
ATOM 1828 C CA . PRO B 1 45 ? 11.844 11.172 -3.27 1 90 45 PRO B CA 1
ATOM 1829 C C . PRO B 1 45 ? 11.664 11.031 -4.781 1 90 45 PRO B C 1
ATOM 1831 O O . PRO B 1 45 ? 12.617 11.234 -5.539 1 90 45 PRO B O 1
ATOM 1834 N N . ASN B 1 46 ? 10.461 10.688 -5.129 1 84.62 46 ASN B N 1
ATOM 1835 C CA . ASN B 1 46 ? 10.102 10.547 -6.535 1 84.62 46 ASN B CA 1
ATOM 1836 C C . ASN B 1 46 ? 10.227 11.875 -7.281 1 84.62 46 ASN B C 1
ATOM 1838 O O . ASN B 1 46 ? 9.531 12.836 -6.969 1 84.62 46 ASN B O 1
ATOM 1842 N N . GLU B 1 47 ? 11.016 11.922 -8.266 1 84.19 47 GLU B N 1
ATOM 1843 C CA . GLU B 1 47 ? 11.32 13.156 -8.992 1 84.19 47 GLU B CA 1
ATOM 1844 C C . GLU B 1 47 ? 10.195 13.516 -9.961 1 84.19 47 GLU B C 1
ATOM 1846 O O . GLU B 1 47 ? 10.133 14.641 -10.461 1 84.19 47 GLU B O 1
ATOM 1851 N N . ARG B 1 48 ? 9.352 12.641 -10.172 1 84.69 48 ARG B N 1
ATOM 1852 C CA . ARG B 1 48 ? 8.289 12.875 -11.141 1 84.69 48 ARG B CA 1
ATOM 1853 C C . ARG B 1 48 ? 7.121 13.633 -10.516 1 84.69 48 ARG B C 1
ATOM 1855 O O . ARG B 1 48 ? 6.215 14.078 -11.211 1 84.69 48 ARG B O 1
ATOM 1862 N N . VAL B 1 49 ? 7.234 13.82 -9.219 1 88.69 49 VAL B N 1
ATOM 1863 C CA . VAL B 1 49 ? 6.156 14.516 -8.523 1 88.69 49 VAL B CA 1
ATOM 1864 C C . VAL B 1 49 ? 6.203 16 -8.867 1 88.69 49 VAL B C 1
ATOM 1866 O O . VAL B 1 49 ? 7.258 16.641 -8.773 1 88.69 49 VAL B O 1
ATOM 1869 N N . LYS B 1 50 ? 5.07 16.516 -9.281 1 90.75 50 LYS B N 1
ATOM 1870 C CA . LYS B 1 50 ? 4.973 17.906 -9.695 1 90.75 50 LYS B CA 1
ATOM 1871 C C . LYS B 1 50 ? 4.445 18.797 -8.562 1 90.75 50 LYS B C 1
ATOM 1873 O O . LYS B 1 50 ? 3.83 18.297 -7.621 1 90.75 50 LYS B O 1
ATOM 1878 N N . GLY B 1 51 ? 4.73 20.109 -8.688 1 95.06 51 GLY B N 1
ATOM 1879 C CA . GLY B 1 51 ? 4.203 21.078 -7.742 1 95.06 51 GLY B CA 1
ATOM 1880 C C . GLY B 1 51 ? 5.23 21.547 -6.73 1 95.06 51 GLY B C 1
ATOM 1881 O O . GLY B 1 51 ? 6.352 21.047 -6.695 1 95.06 51 GLY B O 1
ATOM 1882 N N . ASP B 1 52 ? 4.777 22.5 -5.938 1 96.88 52 ASP B N 1
ATOM 1883 C CA . ASP B 1 52 ? 5.617 23.078 -4.891 1 96.88 52 ASP B CA 1
ATOM 1884 C C . ASP B 1 52 ? 5.281 22.469 -3.529 1 96.88 52 ASP B C 1
ATOM 1886 O O . ASP B 1 52 ? 4.184 22.688 -3.004 1 96.88 52 ASP B O 1
ATOM 1890 N N . PRO B 1 53 ? 6.227 21.75 -2.977 1 96.38 53 PRO B N 1
ATOM 1891 C CA . PRO B 1 53 ? 5.922 21.141 -1.684 1 96.38 53 PRO B CA 1
ATOM 1892 C C . PRO B 1 53 ? 5.602 22.172 -0.601 1 96.38 53 PRO B C 1
ATOM 1894 O O . PRO B 1 53 ? 4.871 21.859 0.346 1 96.38 53 PRO B O 1
ATOM 1897 N N . LYS B 1 54 ? 6.078 23.344 -0.712 1 97.06 54 LYS B N 1
ATOM 1898 C CA . LYS B 1 54 ? 5.812 24.391 0.267 1 97.06 54 LYS B CA 1
ATOM 1899 C C . LYS B 1 54 ? 4.383 24.906 0.142 1 97.06 54 LYS B C 1
ATOM 1901 O O . LYS B 1 54 ? 3.871 25.562 1.053 1 97.06 54 LYS B O 1
ATOM 1906 N N . CYS B 1 55 ? 3.775 24.641 -0.973 1 98.44 55 CYS B N 1
ATOM 1907 C CA . CYS B 1 55 ? 2.391 25.031 -1.205 1 98.44 55 CYS B CA 1
ATOM 1908 C C . CYS B 1 55 ? 1.455 23.828 -1.095 1 98.44 55 CYS B C 1
ATOM 1910 O O . CYS B 1 55 ? 0.295 23.906 -1.503 1 98.44 55 CYS B O 1
ATOM 1912 N N . THR B 1 56 ? 1.967 22.734 -0.638 1 98.44 56 THR B N 1
ATOM 1913 C CA . THR B 1 56 ? 1.216 21.484 -0.597 1 98.44 56 THR B CA 1
ATOM 1914 C C . THR B 1 56 ? 1.002 21.016 0.843 1 98.44 56 THR B C 1
ATOM 1916 O O . THR B 1 56 ? 1.928 21.062 1.656 1 98.44 56 THR B O 1
ATOM 1919 N N . VAL B 1 57 ? -0.236 20.656 1.12 1 98.62 57 VAL B N 1
ATOM 1920 C CA . VAL B 1 57 ? -0.495 20.047 2.422 1 98.62 57 VAL B CA 1
ATOM 1921 C C . VAL B 1 57 ? -0.874 18.594 2.242 1 98.62 57 VAL B C 1
ATOM 1923 O O . VAL B 1 57 ? -1.431 18.203 1.21 1 98.62 57 VAL B O 1
ATOM 1926 N N . PHE B 1 58 ? -0.467 17.844 3.242 1 98.56 58 PHE B N 1
ATOM 1927 C CA . PHE B 1 58 ? -0.889 16.453 3.391 1 98.56 58 PHE B CA 1
ATOM 1928 C C . PHE B 1 58 ? -2.186 16.359 4.188 1 98.56 58 PHE B C 1
ATOM 1930 O O . PHE B 1 58 ? -2.33 17.016 5.219 1 98.56 58 PHE B O 1
ATOM 1937 N N . VAL B 1 59 ? -3.076 15.547 3.705 1 98.88 59 VAL B N 1
ATOM 1938 C CA . VAL B 1 59 ? -4.34 15.297 4.395 1 98.88 59 VAL B CA 1
ATOM 1939 C C . VAL B 1 59 ? -4.504 13.805 4.652 1 98.88 59 VAL B C 1
ATOM 1941 O O . VAL B 1 59 ? -4.504 13 3.715 1 98.88 59 VAL B O 1
ATOM 1944 N N . GLY B 1 60 ? -4.664 13.414 5.949 1 98.31 60 GLY B N 1
ATOM 1945 C CA . GLY B 1 60 ? -4.762 12.008 6.297 1 98.31 60 GLY B CA 1
ATOM 1946 C C . GLY B 1 60 ? -6.031 11.664 7.051 1 98.31 60 GLY B C 1
ATOM 1947 O O . GLY B 1 60 ? -6.82 12.547 7.387 1 98.31 60 GLY B O 1
ATOM 1948 N N . ASN B 1 61 ? -6.211 10.344 7.23 1 97.94 61 ASN B N 1
ATOM 1949 C CA . ASN B 1 61 ? -7.34 9.766 7.945 1 97.94 61 ASN B CA 1
ATOM 1950 C C . ASN B 1 61 ? -8.656 10.047 7.234 1 97.94 61 ASN B C 1
ATOM 1952 O O . ASN B 1 61 ? -9.664 10.352 7.875 1 97.94 61 ASN B O 1
ATOM 1956 N N . LEU B 1 62 ? -8.594 9.961 5.949 1 98.56 62 LEU B N 1
ATOM 1957 C CA . LEU B 1 62 ? -9.797 10.148 5.148 1 98.56 62 LEU B CA 1
ATOM 1958 C C . LEU B 1 62 ? -10.672 8.898 5.184 1 98.56 62 LEU B C 1
ATOM 1960 O O . LEU B 1 62 ? -10.164 7.777 5.188 1 98.56 62 LEU B O 1
ATOM 1964 N N . ASN B 1 63 ? -11.945 9.172 5.234 1 98.06 63 ASN B N 1
ATOM 1965 C CA . ASN B 1 63 ? -12.867 8.078 4.953 1 98.06 63 ASN B CA 1
ATOM 1966 C C . ASN B 1 63 ? -12.602 7.457 3.584 1 98.06 63 ASN B C 1
ATOM 1968 O O . ASN B 1 63 ? -12.336 8.172 2.617 1 98.06 63 ASN B O 1
ATOM 1972 N N . ARG B 1 64 ? -12.703 6.168 3.504 1 95.75 64 ARG B N 1
ATOM 1973 C CA . ARG B 1 64 ? -12.422 5.461 2.258 1 95.75 64 ARG B CA 1
ATOM 1974 C C . ARG B 1 64 ? -13.344 5.934 1.142 1 95.75 64 ARG B C 1
ATOM 1976 O O . ARG B 1 64 ? -12.992 5.867 -0.036 1 95.75 64 ARG B O 1
ATOM 1983 N N . GLU B 1 65 ? -14.445 6.508 1.505 1 95.94 65 GLU B N 1
ATOM 1984 C CA . GLU B 1 65 ? -15.453 6.895 0.526 1 95.94 65 GLU B CA 1
ATOM 1985 C C . GLU B 1 65 ? -15.266 8.344 0.081 1 95.94 65 GLU B C 1
ATOM 1987 O O . GLU B 1 65 ? -15.914 8.789 -0.869 1 95.94 65 GLU B O 1
ATOM 1992 N N . THR B 1 66 ? -14.438 9.07 0.761 1 98.31 66 THR B N 1
ATOM 1993 C CA . THR B 1 66 ? -14.195 10.461 0.381 1 98.31 66 THR B CA 1
ATOM 1994 C C . THR B 1 66 ? -13.562 10.539 -1.005 1 98.31 66 THR B C 1
ATOM 1996 O O . THR B 1 66 ? -12.602 9.828 -1.295 1 98.31 66 THR B O 1
ATOM 1999 N N . ASP B 1 67 ? -14.148 11.344 -1.869 1 98 67 ASP B N 1
ATOM 2000 C CA . ASP B 1 67 ? -13.57 11.461 -3.205 1 98 67 ASP B CA 1
ATOM 2001 C C . ASP B 1 67 ? -12.922 12.828 -3.402 1 98 67 ASP B C 1
ATOM 2003 O O . ASP B 1 67 ? -12.891 13.648 -2.48 1 98 67 ASP B O 1
ATOM 2007 N N . GLU B 1 68 ? -12.43 13.078 -4.531 1 98.5 68 GLU B N 1
ATOM 2008 C CA . GLU B 1 68 ? -11.672 14.297 -4.797 1 98.5 68 GLU B CA 1
ATOM 2009 C C . GLU B 1 68 ? -12.578 15.523 -4.824 1 98.5 68 GLU B C 1
ATOM 2011 O O . GLU B 1 68 ? -12.164 16.609 -4.426 1 98.5 68 GLU B O 1
ATOM 2016 N N . LYS B 1 69 ? -13.742 15.367 -5.305 1 98.44 69 LYS B N 1
ATOM 2017 C CA . LYS B 1 69 ? -14.68 16.484 -5.316 1 98.44 69 LYS B CA 1
ATOM 2018 C C . LYS B 1 69 ? -14.961 16.984 -3.898 1 98.44 69 LYS B C 1
ATOM 2020 O O . LYS B 1 69 ? -14.969 18.188 -3.643 1 98.44 69 LYS B O 1
ATOM 2025 N N . GLU B 1 70 ? -15.188 16.062 -3.008 1 98.5 70 GLU B N 1
ATOM 2026 C CA . GLU B 1 70 ? -15.453 16.406 -1.613 1 98.5 70 GLU B CA 1
ATOM 2027 C C . GLU B 1 70 ? -14.242 17.062 -0.97 1 98.5 70 GLU B C 1
ATOM 2029 O O . GLU B 1 70 ? -14.383 18.031 -0.207 1 98.5 70 GLU B O 1
ATOM 2034 N N . LEU B 1 71 ? -13.062 16.578 -1.282 1 98.62 71 LEU B N 1
ATOM 2035 C CA . LEU B 1 71 ? -11.828 17.172 -0.787 1 98.62 71 LEU B CA 1
ATOM 2036 C C . LEU B 1 71 ? -11.672 18.594 -1.319 1 98.62 71 LEU B C 1
ATOM 2038 O O . LEU B 1 71 ? -11.305 19.5 -0.572 1 98.62 71 LEU B O 1
ATOM 2042 N N . TYR B 1 72 ? -11.93 18.703 -2.602 1 98.75 72 TYR B N 1
ATOM 2043 C CA . TYR B 1 72 ? -11.836 20.016 -3.219 1 98.75 72 TYR B CA 1
ATOM 2044 C C . TYR B 1 72 ? -12.766 21.016 -2.527 1 98.75 72 TYR B C 1
ATOM 2046 O O . TYR B 1 72 ? -12.344 22.109 -2.176 1 98.75 72 TYR B O 1
ATOM 2054 N N . ASN B 1 73 ? -13.93 20.594 -2.311 1 98.44 73 ASN B N 1
ATOM 2055 C CA . ASN B 1 73 ? -14.906 21.469 -1.649 1 98.44 73 ASN B CA 1
ATOM 2056 C C . ASN B 1 73 ? -14.469 21.812 -0.228 1 98.44 73 ASN B C 1
ATOM 2058 O O . ASN B 1 73 ? -14.602 22.953 0.202 1 98.44 73 ASN B O 1
ATOM 2062 N N . ALA B 1 74 ? -13.984 20.891 0.449 1 98.5 74 ALA B N 1
ATOM 2063 C CA . ALA B 1 74 ? -13.586 21.078 1.84 1 98.5 74 ALA B CA 1
ATOM 2064 C C . ALA B 1 74 ? -12.383 22.016 1.941 1 98.5 74 ALA B C 1
ATOM 2066 O O . ALA B 1 74 ? -12.273 22.797 2.895 1 98.5 74 ALA B O 1
ATOM 2067 N N . PHE B 1 75 ? -11.539 22.047 0.983 1 98.81 75 PHE B N 1
ATOM 2068 C CA . PHE B 1 75 ? -10.266 22.734 1.149 1 98.81 75 PHE B CA 1
ATOM 2069 C C . PHE B 1 75 ? -10.242 24.031 0.334 1 98.81 75 PHE B C 1
ATOM 2071 O O . PHE B 1 75 ? -9.352 24.859 0.507 1 98.81 75 PHE B O 1
ATOM 2078 N N . SER B 1 76 ? -11.188 24.203 -0.541 1 98.69 76 SER B N 1
ATOM 2079 C CA . SER B 1 76 ? -11.25 25.422 -1.351 1 98.69 76 SER B CA 1
ATOM 2080 C C . SER B 1 76 ? -11.477 26.656 -0.484 1 98.69 76 SER B C 1
ATOM 2082 O O . SER B 1 76 ? -11.195 27.781 -0.905 1 98.69 76 SER B O 1
ATOM 2084 N N . ARG B 1 77 ? -12.016 26.469 0.636 1 98.19 77 ARG B N 1
ATOM 2085 C CA . ARG B 1 77 ? -12.297 27.594 1.533 1 98.19 77 ARG B CA 1
ATOM 2086 C C . ARG B 1 77 ? -11.008 28.234 2.021 1 98.19 77 ARG B C 1
ATOM 2088 O O . ARG B 1 77 ? -11.016 29.375 2.498 1 98.19 77 ARG B O 1
ATOM 2095 N N . TYR B 1 78 ? -9.922 27.531 1.896 1 98.25 78 TYR B N 1
ATOM 2096 C CA . TYR B 1 78 ? -8.672 28.062 2.42 1 98.25 78 TYR B CA 1
ATOM 2097 C C . TYR B 1 78 ? -7.918 28.844 1.348 1 98.25 78 TYR B C 1
ATOM 2099 O O . TYR B 1 78 ? -6.961 29.562 1.648 1 98.25 78 TYR B O 1
ATOM 2107 N N . GLY B 1 79 ? -8.281 28.625 0.093 1 98.44 79 GLY B N 1
ATOM 2108 C CA . GLY B 1 79 ? -7.633 29.312 -1.014 1 98.44 79 GLY B CA 1
ATOM 2109 C C . GLY B 1 79 ? -7.754 28.562 -2.33 1 98.44 79 GLY B C 1
ATOM 2110 O O . GLY B 1 79 ? -8.422 27.531 -2.406 1 98.44 79 GLY B O 1
ATOM 2111 N N . HIS B 1 80 ? -7.098 29.078 -3.336 1 98.62 80 HIS B N 1
ATOM 2112 C CA . HIS B 1 80 ? -7.16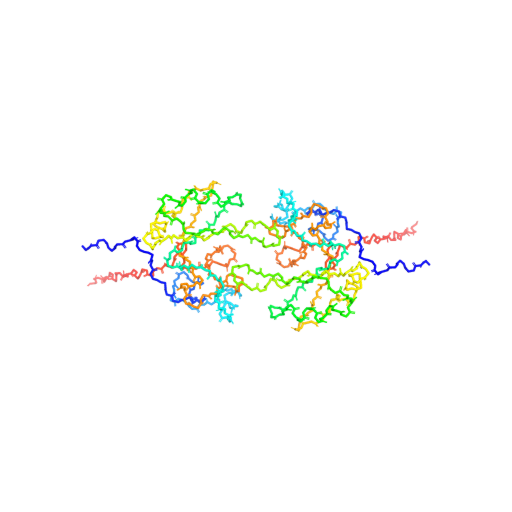8 28.484 -4.664 1 98.62 80 HIS B CA 1
ATOM 2113 C C . HIS B 1 80 ? -6.293 27.25 -4.758 1 98.62 80 HIS B C 1
ATOM 2115 O O . HIS B 1 80 ? -5.086 27.312 -4.516 1 98.62 80 HIS B O 1
ATOM 2121 N N . ILE B 1 81 ? -6.957 26.203 -5.129 1 98.88 81 ILE B N 1
ATOM 2122 C CA . ILE B 1 81 ? -6.266 24.922 -5.25 1 98.88 81 ILE B CA 1
ATOM 2123 C C . ILE B 1 81 ? -5.688 24.781 -6.656 1 98.88 81 ILE B C 1
ATOM 2125 O O . ILE B 1 81 ? -6.398 24.969 -7.648 1 98.88 81 ILE B O 1
ATOM 2129 N N . LYS B 1 82 ? -4.453 24.5 -6.734 1 98.75 82 LYS B N 1
ATOM 2130 C CA . LYS B 1 82 ? -3.771 24.297 -8.008 1 98.75 82 LYS B CA 1
ATOM 2131 C C . LYS B 1 82 ? -3.883 22.844 -8.453 1 98.75 82 LYS B C 1
ATOM 2133 O O . LYS B 1 82 ? -4.137 22.562 -9.625 1 98.75 82 LYS B O 1
ATOM 2138 N N . ARG B 1 83 ? -3.678 21.922 -7.512 1 98.19 83 ARG B N 1
ATOM 2139 C CA . ARG B 1 83 ? -3.717 20.484 -7.758 1 98.19 83 ARG B CA 1
ATOM 2140 C C . ARG B 1 83 ? -4.188 19.734 -6.523 1 98.19 83 ARG B C 1
ATOM 2142 O O . ARG B 1 83 ? -3.883 20.125 -5.395 1 98.19 83 ARG B O 1
ATOM 2149 N N . LEU B 1 84 ? -4.902 18.766 -6.77 1 98.44 84 LEU B N 1
ATOM 2150 C CA . LEU B 1 84 ? -5.402 17.891 -5.715 1 98.44 84 LEU B CA 1
ATOM 2151 C C . LEU B 1 84 ? -5.285 16.422 -6.121 1 98.44 84 LEU B C 1
ATOM 2153 O O . LEU B 1 84 ? -5.738 16.031 -7.199 1 98.44 84 LEU B O 1
ATOM 2157 N N . ARG B 1 85 ? -4.652 15.719 -5.266 1 97.31 85 ARG B N 1
ATOM 2158 C CA . ARG B 1 85 ? -4.453 14.305 -5.57 1 97.31 85 ARG B CA 1
ATOM 2159 C C . ARG B 1 85 ? -4.891 13.43 -4.402 1 97.31 85 ARG B C 1
ATOM 2161 O O . ARG B 1 85 ? -4.258 13.438 -3.344 1 97.31 85 ARG B O 1
ATOM 2168 N N . LEU B 1 86 ? -5.961 12.742 -4.555 1 98.44 86 LEU B N 1
ATOM 2169 C CA . LEU B 1 86 ? -6.324 11.641 -3.668 1 98.44 86 LEU B CA 1
ATOM 2170 C C . LEU B 1 86 ? -5.586 10.359 -4.059 1 98.44 86 LEU B C 1
ATOM 2172 O O . LEU B 1 86 ? -5.758 9.859 -5.172 1 98.44 86 LEU B O 1
ATOM 2176 N N . VAL B 1 87 ? -4.805 9.82 -3.162 1 96.94 87 VAL B N 1
ATOM 2177 C CA . VAL B 1 87 ? -3.949 8.688 -3.492 1 96.94 87 VAL B CA 1
ATOM 2178 C C . VAL B 1 87 ? -4.766 7.398 -3.455 1 96.94 87 VAL B C 1
ATOM 2180 O O . VAL B 1 87 ? -5.547 7.176 -2.527 1 96.94 87 VAL B O 1
ATOM 2183 N N . ARG B 1 88 ? -4.566 6.594 -4.453 1 95.19 88 ARG B N 1
ATOM 2184 C CA . ARG B 1 88 ? -5.301 5.34 -4.594 1 95.19 88 ARG B CA 1
ATOM 2185 C C . ARG B 1 88 ? -4.352 4.18 -4.871 1 95.19 88 ARG B C 1
ATOM 2187 O O . ARG B 1 88 ? -3.285 4.371 -5.465 1 95.19 88 ARG B O 1
ATOM 2194 N N . ASP B 1 89 ? -4.812 3.021 -4.426 1 94.12 89 ASP B N 1
ATOM 2195 C CA . ASP B 1 89 ? -4.121 1.796 -4.809 1 94.12 89 ASP B CA 1
ATOM 2196 C C . ASP B 1 89 ? -4.199 1.572 -6.32 1 94.12 89 ASP B C 1
ATOM 2198 O O . ASP B 1 89 ? -5.285 1.614 -6.902 1 94.12 89 ASP B O 1
ATOM 2202 N N . PHE B 1 90 ? -3.092 1.358 -6.91 1 88.69 90 PHE B N 1
ATOM 2203 C CA . PHE B 1 90 ? -3.039 1.316 -8.367 1 88.69 90 PHE B CA 1
ATOM 2204 C C . PHE B 1 90 ? -3.766 0.087 -8.898 1 88.69 90 PHE B C 1
ATOM 2206 O O . PHE B 1 90 ? -4.406 0.146 -9.953 1 88.69 90 PHE B O 1
ATOM 2213 N N . VAL B 1 91 ? -3.668 -0.965 -8.164 1 91.06 91 VAL B N 1
ATOM 2214 C CA . VAL B 1 91 ? -4.199 -2.232 -8.648 1 91.06 91 VAL B CA 1
ATOM 2215 C C . VAL B 1 91 ? -5.703 -2.301 -8.375 1 91.06 91 VAL B C 1
ATOM 2217 O O . VAL B 1 91 ? -6.488 -2.596 -9.281 1 91.06 91 VAL B O 1
ATOM 2220 N N . THR B 1 92 ? -6.125 -1.908 -7.199 1 92.12 92 THR B N 1
ATOM 2221 C CA . THR B 1 92 ? -7.516 -2.094 -6.797 1 92.12 92 THR B CA 1
ATOM 2222 C C . THR B 1 92 ? -8.328 -0.824 -7.051 1 92.12 92 THR B C 1
ATOM 2224 O O . THR B 1 92 ? -9.555 -0.87 -7.125 1 92.12 92 THR B O 1
ATOM 2227 N N . GLY B 1 93 ? -7.637 0.308 -7.043 1 92.81 93 GLY B N 1
ATOM 2228 C CA . GLY B 1 93 ? -8.328 1.579 -7.203 1 92.81 93 GLY B CA 1
ATOM 2229 C C . GLY B 1 93 ? -8.875 2.127 -5.898 1 92.81 93 GLY B C 1
ATOM 2230 O O . GLY B 1 93 ? -9.438 3.227 -5.871 1 92.81 93 GLY B O 1
ATOM 2231 N N . LEU B 1 94 ? -8.672 1.438 -4.836 1 94.19 94 LEU B N 1
ATOM 2232 C CA . LEU B 1 94 ? -9.203 1.853 -3.543 1 94.19 94 LEU B CA 1
ATOM 2233 C C . LEU B 1 94 ? -8.422 3.037 -2.986 1 94.19 94 LEU B C 1
ATOM 2235 O O . LEU B 1 94 ? -7.207 3.121 -3.166 1 94.19 94 LEU B O 1
ATOM 2239 N N . SER B 1 95 ? -9.117 3.855 -2.293 1 96.38 95 SER B N 1
ATOM 2240 C CA . SER B 1 95 ? -8.484 4.988 -1.624 1 96.38 95 SER B CA 1
ATOM 2241 C C . SER B 1 95 ? -7.469 4.527 -0.585 1 96.38 95 SER B C 1
ATOM 2243 O O . SER B 1 95 ? -7.738 3.598 0.18 1 96.38 95 SER B O 1
ATOM 2245 N N . MET B 1 96 ? -6.375 5.234 -0.573 1 96.44 96 MET B N 1
ATOM 2246 C CA . MET B 1 96 ? -5.387 5.004 0.479 1 96.44 96 MET B CA 1
ATOM 2247 C C . MET B 1 96 ? -5.664 5.898 1.685 1 96.44 96 MET B C 1
ATOM 2249 O O . MET B 1 96 ? -4.883 5.918 2.637 1 96.44 96 MET B O 1
ATOM 2253 N N . ARG B 1 97 ? -6.652 6.723 1.617 1 97.81 97 ARG B N 1
ATOM 2254 C CA . ARG B 1 97 ? -7.211 7.516 2.707 1 97.81 97 ARG B CA 1
ATOM 2255 C C . ARG B 1 97 ? -6.297 8.688 3.057 1 97.81 97 ARG B C 1
ATOM 2257 O O . ARG B 1 97 ? -6.25 9.117 4.211 1 97.81 97 ARG B O 1
ATOM 2264 N N . TYR B 1 98 ? -5.496 9.094 2.135 1 98.25 98 TYR B N 1
ATOM 2265 C CA . TYR B 1 98 ? -4.77 10.344 2.281 1 98.25 98 TYR B CA 1
ATOM 2266 C C . TYR B 1 98 ? -4.633 11.055 0.938 1 98.25 98 TYR B C 1
ATOM 2268 O O . TYR B 1 98 ? -4.863 10.453 -0.114 1 98.25 98 TYR B O 1
ATOM 2276 N N . ALA B 1 99 ? -4.297 12.297 1.012 1 98.69 99 ALA B N 1
ATOM 2277 C CA . ALA B 1 99 ? -4.262 13.133 -0.185 1 98.69 99 ALA B CA 1
ATOM 2278 C C . ALA B 1 99 ? -3.246 14.258 -0.038 1 98.69 99 ALA B C 1
ATOM 2280 O O . ALA B 1 99 ? -2.746 14.516 1.061 1 98.69 99 ALA B O 1
ATOM 2281 N N . PHE B 1 100 ? -2.941 14.797 -1.125 1 98.56 100 PHE B N 1
ATOM 2282 C CA . PHE B 1 100 ? -2.137 16.016 -1.199 1 98.56 100 PHE B CA 1
ATOM 2283 C C . PHE B 1 100 ? -2.912 17.141 -1.88 1 98.56 100 PHE B C 1
ATOM 2285 O O . PHE B 1 100 ? -3.49 16.938 -2.951 1 98.56 100 PHE B O 1
ATOM 2292 N N . VAL B 1 101 ? -2.895 18.281 -1.269 1 98.81 101 VAL B N 1
ATOM 2293 C CA . VAL B 1 101 ? -3.564 19.469 -1.812 1 98.81 101 VAL B CA 1
ATOM 2294 C C . VAL B 1 101 ? -2.551 20.578 -2.018 1 98.81 101 VAL B C 1
ATOM 2296 O O . VAL B 1 101 ? -1.957 21.078 -1.057 1 98.81 101 VAL B O 1
ATOM 2299 N N . GLU B 1 102 ? -2.395 20.922 -3.273 1 98.81 102 GLU B N 1
ATOM 2300 C CA . GLU B 1 102 ? -1.509 22.016 -3.623 1 98.81 102 GLU B CA 1
ATOM 2301 C C . GLU B 1 102 ? -2.301 23.297 -3.896 1 98.81 102 GLU B C 1
ATOM 2303 O O . GLU B 1 102 ? -3.215 23.297 -4.723 1 98.81 102 GLU B O 1
ATOM 2308 N N . PHE B 1 103 ? -1.854 24.344 -3.24 1 98.81 103 PHE B N 1
ATOM 2309 C CA . PHE B 1 103 ? -2.475 25.641 -3.434 1 98.81 103 PHE B CA 1
ATOM 2310 C C . PHE B 1 103 ? -1.619 26.516 -4.34 1 98.81 103 PHE B C 1
ATOM 2312 O O . PHE B 1 103 ? -0.463 26.188 -4.617 1 98.81 103 PHE B O 1
ATOM 2319 N N . THR B 1 104 ? -2.246 27.562 -4.781 1 98.69 104 THR B N 1
ATOM 2320 C CA . THR B 1 104 ? -1.564 28.453 -5.715 1 98.69 104 THR B CA 1
ATOM 2321 C C . THR B 1 104 ? -0.538 29.312 -4.988 1 98.69 104 THR B C 1
ATOM 2323 O O . THR B 1 104 ? 0.323 29.938 -5.617 1 98.69 104 THR B O 1
ATOM 2326 N N . SER B 1 105 ? -0.657 29.375 -3.633 1 98.19 105 SER B N 1
ATOM 2327 C CA . SER B 1 105 ? 0.309 30.141 -2.855 1 98.19 105 SER B CA 1
ATOM 2328 C C . SER B 1 105 ? 0.579 29.484 -1.505 1 98.19 105 SER B C 1
ATOM 2330 O O . SER B 1 105 ? -0.26 28.75 -0.99 1 98.19 105 SER B O 1
ATOM 2332 N N . ARG B 1 106 ? 1.677 29.828 -0.955 1 97.69 106 ARG B N 1
ATOM 2333 C CA . ARG B 1 106 ? 2.064 29.312 0.356 1 97.69 106 ARG B CA 1
ATOM 2334 C C . ARG B 1 106 ? 1.118 29.812 1.441 1 97.69 106 ARG B C 1
ATOM 2336 O O . ARG B 1 106 ? 0.853 29.109 2.416 1 97.69 106 ARG B O 1
ATOM 2343 N N . ARG B 1 107 ? 0.684 31.016 1.252 1 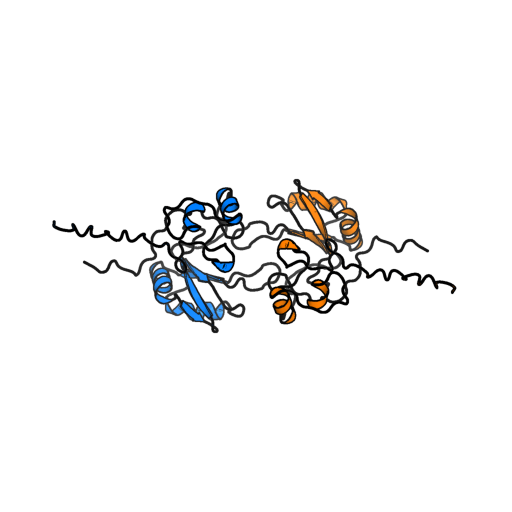97.75 107 ARG B N 1
ATOM 2344 C CA . ARG B 1 107 ? -0.251 31.594 2.207 1 97.75 107 ARG B CA 1
ATOM 2345 C C . ARG B 1 107 ? -1.488 30.719 2.369 1 97.75 107 ARG B C 1
ATOM 2347 O O . ARG B 1 107 ? -1.933 30.469 3.49 1 97.75 107 ARG B O 1
ATOM 2354 N N . TYR B 1 108 ? -1.99 30.25 1.272 1 98.5 108 TYR B N 1
ATOM 2355 C CA . TYR B 1 108 ? -3.17 29.391 1.306 1 98.5 108 TYR B CA 1
ATOM 2356 C C . TYR B 1 108 ? -2.855 28.047 1.963 1 98.5 108 TYR B C 1
ATOM 2358 O O . TYR B 1 108 ? -3.668 27.516 2.725 1 98.5 108 TYR B O 1
ATOM 2366 N N . ALA B 1 109 ? -1.718 27.5 1.675 1 98.56 109 ALA B N 1
ATOM 2367 C CA . ALA B 1 109 ? -1.3 26.25 2.301 1 98.56 109 ALA B CA 1
ATOM 2368 C C . ALA B 1 109 ? -1.181 26.406 3.812 1 98.56 109 ALA B C 1
ATOM 2370 O O . ALA B 1 109 ? -1.614 25.531 4.57 1 98.56 109 ALA B O 1
ATOM 2371 N N . ASN B 1 110 ? -0.601 27.547 4.215 1 98.31 110 ASN B N 1
ATOM 2372 C CA . ASN B 1 110 ? -0.475 27.828 5.641 1 98.31 110 ASN B CA 1
ATOM 2373 C C . ASN B 1 110 ? -1.841 27.922 6.316 1 98.31 110 ASN B C 1
ATOM 2375 O O . ASN B 1 110 ? -2.018 27.453 7.434 1 98.31 110 ASN B O 1
ATOM 2379 N N . LYS B 1 111 ? -2.699 28.531 5.66 1 98.19 111 LYS B N 1
ATOM 2380 C CA . LYS B 1 111 ? -4.055 28.641 6.195 1 98.19 111 LYS B CA 1
ATOM 2381 C C . LYS B 1 111 ? -4.703 27.266 6.344 1 98.19 111 LYS B C 1
ATOM 2383 O O . LYS B 1 111 ? -5.301 26.969 7.379 1 98.19 111 LYS B O 1
ATOM 2388 N N . ALA B 1 112 ? -4.625 26.469 5.297 1 98.69 112 ALA B N 1
ATOM 2389 C CA . ALA B 1 112 ? -5.164 25.109 5.344 1 98.69 112 ALA B CA 1
ATOM 2390 C C . ALA B 1 112 ? -4.523 24.297 6.469 1 98.69 112 ALA B C 1
ATOM 2392 O O . ALA B 1 112 ? -5.203 23.547 7.156 1 98.69 112 ALA B O 1
ATOM 2393 N N . TYR B 1 113 ? -3.25 24.453 6.602 1 98.31 113 TYR B N 1
ATOM 2394 C CA . TYR B 1 113 ? -2.514 23.797 7.672 1 98.31 113 TYR B CA 1
ATOM 2395 C C . TYR B 1 113 ? -3.057 24.203 9.039 1 98.31 113 TYR B C 1
ATOM 2397 O O . TYR B 1 113 ? -3.305 23.344 9.891 1 98.31 113 TYR B O 1
ATOM 2405 N N . ALA B 1 114 ? -3.285 25.438 9.195 1 97.56 114 ALA B N 1
ATOM 2406 C CA . ALA B 1 114 ? -3.697 25.984 10.484 1 97.56 114 ALA B CA 1
ATOM 2407 C C . ALA B 1 114 ? -5.16 25.656 10.781 1 97.56 114 ALA B C 1
ATOM 2409 O O . ALA B 1 114 ? -5.488 25.188 11.875 1 97.56 114 ALA B O 1
ATOM 2410 N N . GLU B 1 115 ? -5.957 25.75 9.789 1 97.69 115 GLU B N 1
ATOM 2411 C CA . GLU B 1 115 ? -7.391 25.734 10.055 1 97.69 115 GLU B CA 1
ATOM 2412 C C . GLU B 1 115 ? -8.008 24.406 9.648 1 97.69 115 GLU B C 1
ATOM 2414 O O . GLU B 1 115 ? -9.109 24.062 10.094 1 97.69 115 GLU B O 1
ATOM 2419 N N . GLY B 1 116 ? -7.352 23.734 8.789 1 98.12 116 GLY B N 1
ATOM 2420 C CA . GLY B 1 116 ? -7.934 22.516 8.25 1 98.12 116 GLY B CA 1
ATOM 2421 C C . GLY B 1 116 ? -7.691 21.297 9.133 1 98.12 116 GLY B C 1
ATOM 2422 O O . GLY B 1 116 ? -8.32 20.266 8.953 1 98.12 116 GLY B O 1
ATOM 2423 N N . HIS B 1 117 ? -6.84 21.469 10.102 1 97.75 117 HIS B N 1
ATOM 2424 C CA . HIS B 1 117 ? -6.48 20.359 10.977 1 97.75 117 HIS B CA 1
ATOM 2425 C C . HIS B 1 117 ? -7.645 19.969 11.883 1 97.75 117 HIS B C 1
ATOM 2427 O O . HIS B 1 117 ? -8.242 20.828 12.531 1 97.75 117 HIS B O 1
ATOM 2433 N N . HIS B 1 118 ? -8.031 18.641 11.844 1 98.19 118 HIS B N 1
ATOM 2434 C CA . HIS B 1 118 ? -9.062 18.031 12.672 1 98.19 118 HIS B CA 1
ATOM 2435 C C . HIS B 1 118 ? -10.461 18.422 12.195 1 98.19 118 HIS B C 1
ATOM 2437 O O . HIS B 1 118 ? -11.414 18.391 12.977 1 98.19 118 HIS B O 1
ATOM 2443 N N . LEU B 1 119 ? -10.492 18.844 11 1 97.75 119 LEU B N 1
ATOM 2444 C CA . LEU B 1 119 ? -11.797 18.984 10.352 1 97.75 119 LEU B CA 1
ATOM 2445 C C . LEU B 1 119 ? -12.516 17.641 10.281 1 97.75 119 LEU B C 1
ATOM 2447 O O . LEU B 1 119 ? -11.898 16.609 10.008 1 97.75 119 LEU B O 1
ATOM 2451 N N . ILE B 1 120 ? -13.82 17.641 10.539 1 98.12 120 ILE B N 1
ATOM 2452 C CA . ILE B 1 120 ? -14.625 16.438 10.359 1 98.12 120 ILE B CA 1
ATOM 2453 C C . ILE B 1 120 ? -15.109 16.344 8.914 1 98.12 120 ILE B C 1
ATOM 2455 O O . ILE B 1 120 ? -15.797 17.25 8.43 1 98.12 120 ILE B O 1
ATOM 2459 N N . LEU B 1 121 ? -14.758 15.359 8.195 1 98.06 121 LEU B N 1
ATOM 2460 C CA . LEU B 1 121 ? -15.156 15.117 6.816 1 98.06 121 LEU B CA 1
ATOM 2461 C C . LEU B 1 121 ? -15.695 13.703 6.645 1 98.06 121 LEU B C 1
ATOM 2463 O O . LEU B 1 121 ? -14.977 12.727 6.887 1 98.06 121 LEU B O 1
ATOM 2467 N N . ASN B 1 122 ? -16.922 13.562 6.297 1 97.94 122 ASN B N 1
ATOM 2468 C CA . ASN B 1 122 ? -17.594 12.281 6.133 1 97.94 122 ASN B CA 1
ATOM 2469 C C . ASN B 1 122 ? -17.484 11.422 7.387 1 97.94 122 ASN B C 1
ATOM 2471 O O . ASN B 1 122 ? -17.203 10.227 7.305 1 97.94 122 ASN B O 1
ATOM 2475 N N . GLY B 1 123 ? -17.562 12.07 8.508 1 97.94 123 GLY B N 1
ATOM 2476 C CA . GLY B 1 123 ? -17.641 11.375 9.781 1 97.94 123 GLY B CA 1
ATOM 2477 C C . GLY B 1 123 ? -16.281 11.07 10.375 1 97.94 123 GLY B C 1
ATOM 2478 O O . GLY B 1 123 ? -16.188 10.5 11.469 1 97.94 123 GLY B O 1
ATOM 2479 N N . TYR B 1 124 ? -15.195 11.438 9.711 1 98.31 124 TYR B N 1
ATOM 2480 C CA . TYR B 1 124 ? -13.844 11.195 10.211 1 98.31 124 TYR B CA 1
ATOM 2481 C C . TYR B 1 124 ? -13.148 12.508 10.555 1 98.31 124 TYR B C 1
ATOM 2483 O O . TYR B 1 124 ? -13.289 13.5 9.836 1 98.31 124 TYR B O 1
ATOM 2491 N N . GLN B 1 125 ? -12.453 12.531 11.664 1 98.44 125 GLN B N 1
ATOM 2492 C CA . GLN B 1 125 ? -11.594 13.664 11.969 1 98.44 125 GLN B CA 1
ATOM 2493 C C . GLN B 1 125 ? -10.281 13.578 11.195 1 98.44 125 GLN B C 1
ATOM 2495 O O . GLN B 1 125 ? -9.406 12.773 11.523 1 98.44 125 GLN B O 1
ATOM 2500 N N . ILE B 1 126 ? -10.125 14.43 10.227 1 98.56 126 ILE B N 1
ATOM 2501 C CA . ILE B 1 126 ? -8.945 14.352 9.375 1 98.56 126 ILE B CA 1
ATOM 2502 C C . ILE B 1 126 ? -7.801 15.148 10 1 98.56 126 ILE B C 1
ATOM 2504 O O . ILE B 1 126 ? -8.016 15.93 10.93 1 98.56 126 ILE B O 1
ATOM 2508 N N . PHE B 1 127 ? -6.59 14.906 9.547 1 97.81 127 PHE B N 1
ATOM 2509 C CA . PHE B 1 127 ? -5.484 15.742 9.992 1 97.81 127 PHE B CA 1
ATOM 2510 C C . PHE B 1 127 ? -4.711 16.312 8.805 1 97.81 127 PHE B C 1
ATOM 2512 O O . PHE B 1 127 ? -4.688 15.695 7.734 1 97.81 127 PHE B O 1
ATOM 2519 N N . VAL B 1 128 ? -4.203 17.438 8.969 1 98.62 128 VAL B N 1
ATOM 2520 C CA . VAL B 1 128 ? -3.467 18.172 7.945 1 98.62 128 VAL B CA 1
ATOM 2521 C C . VAL B 1 128 ? -2.031 18.422 8.414 1 98.62 128 VAL B C 1
ATOM 2523 O O . VAL B 1 128 ? -1.806 18.844 9.547 1 98.62 128 VAL B O 1
ATOM 2526 N N . ASP B 1 129 ? -1.132 18.016 7.602 1 98.06 129 ASP B N 1
ATOM 2527 C CA . ASP B 1 129 ? 0.283 18.234 7.891 1 98.06 129 ASP B CA 1
ATOM 2528 C C . ASP B 1 129 ? 1.036 18.688 6.641 1 98.06 129 ASP B C 1
ATOM 2530 O O . ASP B 1 129 ? 0.446 18.812 5.566 1 98.06 129 ASP B O 1
ATOM 2534 N N . GLN B 1 130 ? 2.303 19.031 6.824 1 97.06 130 GLN B N 1
ATOM 2535 C CA . GLN B 1 130 ? 3.158 19.406 5.699 1 97.06 130 GLN B CA 1
ATOM 2536 C C . GLN B 1 130 ? 3.479 18.188 4.836 1 97.06 130 GLN B C 1
ATOM 2538 O O . GLN B 1 130 ? 3.342 17.047 5.281 1 97.06 130 GLN B O 1
ATOM 2543 N N . GLU B 1 131 ? 3.754 18.422 3.637 1 96.06 131 GLU B N 1
ATOM 2544 C CA . GLU B 1 131 ? 4.273 17.375 2.768 1 96.06 131 GLU B CA 1
ATOM 2545 C C . GLU B 1 131 ? 5.711 17.016 3.133 1 96.06 131 GLU B C 1
ATOM 2547 O O . GLU B 1 131 ? 6.633 17.781 2.861 1 96.06 131 GLU B O 1
ATOM 2552 N N . PHE B 1 132 ? 5.902 15.875 3.596 1 94.12 132 PHE B N 1
ATOM 2553 C CA . PHE B 1 132 ? 7.184 15.531 4.203 1 94.12 132 PHE B CA 1
ATOM 2554 C C . PHE B 1 132 ? 8.156 15.008 3.152 1 94.12 132 PHE B C 1
ATOM 2556 O O . PHE B 1 132 ? 9.352 15.305 3.197 1 94.12 132 PHE B O 1
ATOM 2563 N N . GLU B 1 133 ? 7.727 14.242 2.285 1 93.81 133 GLU B N 1
ATOM 2564 C CA . GLU B 1 133 ? 8.625 13.5 1.402 1 93.81 133 GLU B CA 1
ATOM 2565 C C . GLU B 1 133 ? 9.641 14.438 0.742 1 93.81 133 GLU B C 1
ATOM 2567 O O . GLU B 1 133 ? 10.836 14.141 0.72 1 93.81 133 GLU B O 1
ATOM 2572 N N . ARG B 1 134 ? 9.195 15.633 0.313 1 93.75 134 ARG B N 1
ATOM 2573 C CA . ARG B 1 134 ? 10.094 16.516 -0.427 1 93.75 134 ARG B CA 1
ATOM 2574 C C . ARG B 1 134 ? 10.648 17.609 0.471 1 93.75 134 ARG B C 1
ATOM 2576 O O . ARG B 1 134 ? 11.633 18.266 0.124 1 93.75 134 ARG B O 1
ATOM 2583 N N . LEU B 1 135 ? 10.07 17.781 1.619 1 94 135 LEU B N 1
ATOM 2584 C CA . LEU B 1 135 ? 10.477 18.891 2.479 1 94 135 LEU B CA 1
ATOM 2585 C C . LEU B 1 135 ? 11.43 18.406 3.564 1 94 135 LEU B C 1
ATOM 2587 O O . LEU B 1 135 ? 12.258 19.188 4.055 1 94 135 LEU B O 1
ATOM 2591 N N . LEU B 1 136 ? 11.266 17.188 3.959 1 94.38 136 LEU B N 1
ATOM 2592 C CA . LEU B 1 136 ? 12.094 16.688 5.055 1 94.38 136 LEU B CA 1
ATOM 2593 C C . LEU B 1 136 ? 13.32 15.961 4.52 1 94.38 136 LEU B C 1
ATOM 2595 O O . LEU B 1 136 ? 13.203 14.945 3.838 1 94.38 136 LEU B O 1
ATOM 2599 N N . GLN B 1 137 ? 14.391 16.484 4.902 1 94.56 137 GLN B N 1
ATOM 2600 C CA . GLN B 1 137 ? 15.633 15.828 4.504 1 94.56 137 GLN B CA 1
ATOM 2601 C C . GLN B 1 137 ? 15.734 14.43 5.094 1 94.56 137 GLN B C 1
ATOM 2603 O O . GLN B 1 137 ? 15.391 14.211 6.258 1 94.56 137 GLN B O 1
ATOM 2608 N N . ASN B 1 138 ? 16.172 13.477 4.316 1 95.12 138 ASN B N 1
ATOM 2609 C CA . ASN B 1 138 ? 16.422 12.094 4.723 1 95.12 138 ASN B CA 1
ATOM 2610 C C . ASN B 1 138 ? 15.125 11.352 5.027 1 95.12 138 ASN B C 1
ATOM 2612 O O . ASN B 1 138 ? 15.125 10.383 5.785 1 95.12 138 ASN B O 1
ATOM 2616 N N . TRP B 1 139 ? 14.102 11.82 4.508 1 96.31 139 TRP B N 1
ATOM 2617 C CA . TRP B 1 139 ? 12.805 11.18 4.703 1 96.31 139 TRP B CA 1
ATOM 2618 C C . TRP B 1 139 ? 12.852 9.711 4.32 1 96.31 139 TRP B C 1
ATOM 2620 O O . TRP B 1 139 ? 13.461 9.344 3.311 1 96.31 139 TRP B O 1
ATOM 2630 N N . VAL B 1 140 ? 12.219 8.891 5.164 1 96.88 140 VAL B N 1
ATOM 2631 C CA . VAL B 1 140 ? 12.008 7.477 4.879 1 96.88 140 VAL B CA 1
ATOM 2632 C C . VAL B 1 140 ? 10.516 7.152 4.957 1 96.88 140 VAL B C 1
ATOM 2634 O O . VAL B 1 140 ? 9.891 7.32 6.008 1 96.88 140 VAL B O 1
ATOM 2637 N N . PRO B 1 141 ? 9.961 6.672 3.861 1 95.88 141 PRO B N 1
ATOM 2638 C CA . PRO B 1 141 ? 8.531 6.375 3.873 1 95.88 141 PRO B CA 1
ATOM 2639 C C . PRO B 1 141 ? 8.18 5.164 4.734 1 95.88 141 PRO B C 1
ATOM 2641 O O . PRO B 1 141 ? 9.062 4.383 5.09 1 95.88 141 PRO B O 1
ATOM 2644 N N . ARG B 1 142 ? 6.934 5.051 4.984 1 93.75 142 ARG B N 1
ATOM 2645 C CA . ARG B 1 142 ? 6.434 3.984 5.848 1 93.75 142 ARG B CA 1
ATOM 2646 C C . ARG B 1 142 ? 6.738 2.613 5.25 1 93.75 142 ARG B C 1
ATOM 2648 O O . ARG B 1 142 ? 7.02 1.661 5.98 1 93.75 142 ARG B O 1
ATOM 2655 N N . ARG B 1 143 ? 6.68 2.514 3.969 1 91.56 143 ARG B N 1
ATOM 2656 C CA . ARG B 1 143 ? 6.895 1.237 3.295 1 91.56 143 ARG B CA 1
ATOM 2657 C C . ARG B 1 143 ? 8.297 0.707 3.562 1 91.56 143 ARG B C 1
ATOM 2659 O O . ARG B 1 143 ? 8.547 -0.496 3.451 1 91.56 143 ARG B O 1
ATOM 2666 N N . LEU B 1 144 ? 9.141 1.578 3.971 1 94.88 144 LEU B N 1
ATOM 2667 C CA . LEU B 1 144 ? 10.516 1.183 4.27 1 94.88 144 LEU B CA 1
ATOM 2668 C C . LEU B 1 144 ? 10.789 1.251 5.766 1 94.88 144 LEU B C 1
ATOM 2670 O O . LEU B 1 144 ? 11.945 1.311 6.188 1 94.88 144 LEU B O 1
ATOM 2674 N N . GLY B 1 145 ? 9.703 1.396 6.551 1 94.69 145 GLY B N 1
ATOM 2675 C CA . GLY B 1 145 ? 9.828 1.356 8 1 94.69 145 GLY B CA 1
ATOM 2676 C C . GLY B 1 145 ? 9.852 2.732 8.633 1 94.69 145 GLY B C 1
ATOM 2677 O O . GLY B 1 145 ? 9.914 2.855 9.859 1 94.69 145 GLY B O 1
ATOM 2678 N N . GLY B 1 146 ? 9.828 3.74 7.848 1 96.12 146 GLY B N 1
ATOM 2679 C CA . GLY B 1 146 ? 9.867 5.098 8.367 1 96.12 146 GLY B CA 1
ATOM 2680 C C . GLY B 1 146 ? 8.484 5.695 8.578 1 96.12 146 GLY B C 1
ATOM 2681 O O . GLY B 1 146 ? 7.574 5.012 9.055 1 96.12 146 GLY B O 1
ATOM 2682 N N . GLY B 1 147 ? 8.445 6.977 8.32 1 95.62 147 GLY B N 1
ATOM 2683 C CA . GLY B 1 147 ? 7.188 7.691 8.469 1 95.62 147 GLY B CA 1
ATOM 2684 C C . GLY B 1 147 ? 6.91 8.133 9.891 1 95.62 147 GLY B C 1
ATOM 2685 O O . GLY B 1 147 ? 7.805 8.102 10.742 1 95.62 147 GLY B O 1
ATOM 2686 N N . PHE B 1 148 ? 5.656 8.68 10.062 1 95.5 148 PHE B N 1
ATOM 2687 C CA . PHE B 1 148 ? 5.172 9.102 11.375 1 95.5 148 PHE B CA 1
ATOM 2688 C C . PHE B 1 148 ? 3.893 8.359 11.742 1 95.5 148 PHE B C 1
ATOM 2690 O O . PHE B 1 148 ? 3.375 7.574 10.945 1 95.5 148 PHE B O 1
ATOM 2697 N N . GLY B 1 149 ? 3.537 8.594 13.008 1 93.69 149 GLY B N 1
ATOM 2698 C CA . GLY B 1 149 ? 2.26 8.055 13.453 1 93.69 149 GLY B CA 1
ATOM 2699 C C . GLY B 1 149 ? 2.369 6.648 14.016 1 93.69 149 GLY B C 1
ATOM 2700 O O . GLY B 1 149 ? 3.285 6.348 14.781 1 93.69 149 GLY B O 1
ATOM 2701 N N . GLY B 1 150 ? 1.329 5.82 13.656 1 90.81 150 GLY B N 1
ATOM 2702 C CA . GLY B 1 150 ? 1.293 4.488 14.242 1 90.81 150 GLY B CA 1
ATOM 2703 C C . GLY B 1 150 ? 0.628 4.453 15.602 1 90.81 150 GLY B C 1
ATOM 2704 O O . GLY B 1 150 ? 0.195 5.484 16.125 1 90.81 150 GLY B O 1
ATOM 2705 N N . ARG B 1 151 ? 0.536 3.236 16.031 1 90.19 151 ARG B N 1
ATOM 2706 C CA . ARG B 1 151 ? -0.124 3.043 17.328 1 90.19 151 ARG B CA 1
ATOM 2707 C C . ARG B 1 151 ? 0.846 2.477 18.359 1 90.19 151 ARG B C 1
ATOM 2709 O O . ARG B 1 151 ? 1.687 1.636 18.031 1 90.19 151 ARG B O 1
ATOM 2716 N N . LYS B 1 152 ? 0.661 2.924 19.547 1 89.69 152 LYS B N 1
ATOM 2717 C CA . LYS B 1 152 ? 1.48 2.422 20.656 1 89.69 152 LYS B CA 1
ATOM 2718 C C . LYS B 1 152 ? 1.241 0.932 20.875 1 89.69 152 LYS B C 1
ATOM 2720 O O . LYS B 1 152 ? 2.186 0.174 21.109 1 89.69 152 LYS B O 1
ATOM 2725 N N . SER B 1 153 ? -0.007 0.503 20.781 1 89.75 153 SER B N 1
ATOM 2726 C CA . SER B 1 153 ? -0.399 -0.877 21.062 1 89.75 153 SER B CA 1
ATOM 2727 C C . SER B 1 153 ? 0.253 -1.838 20.062 1 89.75 153 SER B C 1
ATOM 2729 O O . SER B 1 153 ? 0.445 -3.016 20.375 1 89.75 153 SER B O 1
ATOM 2731 N N . SER B 1 154 ? 0.678 -1.334 18.953 1 86.75 154 SER B N 1
ATOM 2732 C CA . SER B 1 154 ? 1.31 -2.186 17.953 1 86.75 154 SER B CA 1
ATOM 2733 C C . SER B 1 154 ? 2.83 -2.082 18.016 1 86.75 154 SER B C 1
ATOM 2735 O O . SER B 1 154 ? 3.535 -2.754 17.266 1 86.75 154 SER B O 1
ATOM 2737 N N . GLY B 1 155 ? 3.307 -1.237 18.859 1 87.44 155 GLY B N 1
ATOM 2738 C CA . GLY B 1 155 ? 4.742 -1.047 18.984 1 87.44 155 GLY B CA 1
ATOM 2739 C C . GLY B 1 155 ? 5.34 -0.287 17.812 1 87.44 155 GLY B C 1
ATOM 2740 O O . GLY B 1 155 ? 6.535 -0.407 17.531 1 87.44 155 GLY B O 1
ATOM 2741 N N . GLN B 1 156 ? 4.547 0.486 17.078 1 90.06 156 GLN B N 1
ATOM 2742 C CA . GLN B 1 156 ? 5.02 1.137 15.867 1 90.06 156 GLN B CA 1
ATOM 2743 C C . GLN B 1 156 ? 4.758 2.639 15.906 1 90.06 156 GLN B C 1
ATOM 2745 O O . GLN B 1 156 ? 4.652 3.287 14.867 1 90.06 156 GLN B O 1
ATOM 2750 N N . LEU B 1 157 ? 4.594 3.145 17.172 1 94.06 157 LEU B N 1
ATOM 2751 C CA . LEU B 1 157 ? 4.336 4.574 17.297 1 94.06 157 LEU B CA 1
ATOM 2752 C C . LEU B 1 157 ? 5.582 5.383 16.969 1 94.06 157 LEU B C 1
ATOM 2754 O O . LEU B 1 157 ? 6.688 5.031 17.375 1 94.06 157 LEU B O 1
ATOM 2758 N N . ARG B 1 158 ? 5.406 6.398 16.125 1 94.62 158 ARG B N 1
ATOM 2759 C CA . ARG B 1 158 ? 6.461 7.328 15.742 1 94.62 158 ARG B CA 1
ATOM 2760 C C . ARG B 1 158 ? 6.059 8.766 16.047 1 94.62 158 ARG B C 1
ATOM 2762 O O . ARG B 1 158 ? 4.898 9.148 15.859 1 94.62 158 ARG B O 1
ATOM 2769 N N . PHE B 1 159 ? 6.965 9.531 16.469 1 94 159 PHE B N 1
ATOM 2770 C CA . PHE B 1 159 ? 6.734 10.914 16.859 1 94 159 PHE B CA 1
ATOM 2771 C C . PHE B 1 159 ? 7.32 11.875 15.836 1 94 159 PHE B C 1
ATOM 2773 O O . PHE B 1 159 ? 8.047 11.453 14.93 1 94 159 PHE B O 1
ATOM 2780 N N . GLY B 1 160 ? 6.875 13.172 15.891 1 92.88 160 GLY B N 1
ATOM 2781 C CA . GLY B 1 160 ? 7.512 14.195 15.078 1 92.88 160 GLY B CA 1
ATOM 2782 C C . GLY B 1 160 ? 6.562 14.867 14.102 1 92.88 160 GLY B C 1
ATOM 2783 O O . GLY B 1 160 ? 6.91 15.867 13.477 1 92.88 160 GLY B O 1
ATOM 2784 N N . CYS B 1 161 ? 5.434 14.258 13.977 1 94.56 161 CYS B N 1
ATOM 2785 C CA . CYS B 1 161 ? 4.418 14.898 13.148 1 94.56 161 CYS B CA 1
ATOM 2786 C C . CYS B 1 161 ? 3.414 15.664 14.008 1 94.56 161 CYS B C 1
ATOM 2788 O O . CYS B 1 161 ? 3.514 15.656 15.234 1 94.56 161 CYS B O 1
ATOM 2790 N N . ARG B 1 162 ? 2.514 16.266 13.312 1 94.38 162 ARG B N 1
ATOM 2791 C CA . ARG B 1 162 ? 1.569 17.125 14.023 1 94.38 162 ARG B CA 1
ATOM 2792 C C . ARG B 1 162 ? 0.665 16.312 14.938 1 94.38 162 ARG B C 1
ATOM 2794 O O . ARG B 1 162 ? 0.362 16.734 16.062 1 94.38 162 ARG B O 1
ATOM 2801 N N . GLU B 1 163 ? 0.236 15.141 14.492 1 94.38 163 GLU B N 1
ATOM 2802 C CA . GLU B 1 163 ? -0.65 14.273 15.266 1 94.38 163 GLU B CA 1
ATOM 2803 C C . GLU B 1 163 ? 0.071 13.688 16.469 1 94.38 163 GLU B C 1
ATOM 2805 O O . GLU B 1 163 ? -0.562 13.344 17.469 1 94.38 163 GLU B O 1
ATOM 2810 N N . ASN B 1 164 ? 1.382 13.547 16.344 1 94.19 164 ASN B N 1
ATOM 2811 C CA . ASN B 1 164 ? 2.213 12.953 17.391 1 94.19 164 ASN B CA 1
ATOM 2812 C C . ASN B 1 164 ? 3.525 13.711 17.547 1 94.19 164 ASN B C 1
ATOM 2814 O O . ASN B 1 164 ? 4.582 13.234 17.141 1 94.19 164 ASN B O 1
ATOM 2818 N N . PRO B 1 165 ? 3.463 14.82 18.266 1 92.75 165 PRO B N 1
ATOM 2819 C CA . PRO B 1 165 ? 4.676 15.625 18.438 1 92.75 165 PRO B CA 1
ATOM 2820 C C . PRO B 1 165 ? 5.625 15.055 19.484 1 92.75 165 PRO B C 1
ATOM 2822 O O . PRO B 1 165 ? 5.219 14.227 20.297 1 92.75 165 PRO B O 1
ATOM 2825 N N . HIS B 1 166 ? 6.84 15.398 19.359 1 91.25 166 HIS B N 1
ATOM 2826 C CA . HIS B 1 166 ? 7.785 15.07 20.406 1 91.25 166 HIS B CA 1
ATOM 2827 C C . HIS B 1 166 ? 7.449 15.812 21.703 1 91.25 166 HIS B C 1
ATOM 2829 O O . HIS B 1 166 ? 6.898 16.906 21.672 1 91.25 166 HIS B O 1
ATOM 2835 N N . TYR B 1 167 ? 7.754 15.133 22.781 1 87.56 167 TYR B N 1
ATOM 2836 C CA . TYR B 1 167 ? 7.555 15.742 24.094 1 87.56 167 TYR B CA 1
ATOM 2837 C C . TYR B 1 167 ? 8.836 16.391 24.594 1 87.56 167 TYR B C 1
ATOM 2839 O O . TYR B 1 167 ? 9.938 15.914 24.312 1 87.56 167 TYR B O 1
ATOM 2847 N N . ILE B 1 168 ? 8.781 17.594 25.062 1 76.88 168 ILE B N 1
ATOM 2848 C CA . ILE B 1 168 ? 9.93 18.266 25.672 1 76.88 168 ILE B CA 1
ATOM 2849 C C . ILE B 1 168 ? 10.055 17.859 27.125 1 76.88 168 ILE B C 1
ATOM 2851 O O . ILE B 1 168 ? 9.062 17.812 27.859 1 76.88 168 ILE B O 1
ATOM 2855 N N . LYS B 1 169 ? 11.234 17.344 27.5 1 63.69 169 LYS B N 1
ATOM 2856 C CA . LYS B 1 169 ? 11.492 17.031 28.906 1 63.69 169 LYS B CA 1
ATOM 2857 C C . LYS B 1 169 ? 11.32 18.266 29.781 1 63.69 169 LYS B C 1
ATOM 2859 O O . LYS B 1 169 ? 11.938 19.297 29.531 1 63.69 169 LYS B O 1
ATOM 2864 N N . ILE B 1 170 ? 10.273 18.328 30.422 1 58.69 170 ILE B N 1
ATOM 2865 C CA . ILE B 1 170 ? 10.219 19.406 31.406 1 58.69 170 ILE B CA 1
ATOM 2866 C C . ILE B 1 170 ? 11.117 19.062 32.594 1 58.69 170 ILE B C 1
ATOM 2868 O O . ILE B 1 170 ? 10.984 18 33.188 1 58.69 170 ILE B O 1
ATOM 2872 N N . HIS B 1 171 ? 12.305 19.5 32.469 1 51.19 171 HIS B N 1
ATOM 2873 C CA . HIS B 1 171 ? 13.125 19.422 33.688 1 51.19 171 HIS B CA 1
ATOM 2874 C C . HIS B 1 171 ? 12.422 20.047 34.875 1 51.19 171 HIS B C 1
ATOM 2876 O O . HIS B 1 171 ? 12.109 21.234 34.844 1 51.19 171 HIS B O 1
ATOM 2882 N N . THR B 1 172 ? 11.57 19.344 35.438 1 50.34 172 THR B N 1
ATOM 2883 C CA . THR B 1 172 ? 11.102 19.859 36.719 1 50.34 172 THR B CA 1
ATOM 2884 C C . THR B 1 172 ? 12.281 20.125 37.656 1 50.34 172 THR B C 1
ATOM 2886 O O . THR B 1 172 ? 13.117 19.25 37.875 1 50.34 172 THR B O 1
ATOM 2889 N N . LYS B 1 173 ? 12.719 21.375 37.875 1 46.97 173 LYS B N 1
ATOM 2890 C CA . LYS B 1 173 ? 13.625 21.797 38.938 1 46.97 173 LYS B CA 1
ATOM 2891 C C . LYS B 1 173 ? 13.227 21.156 40.25 1 46.97 173 LYS B C 1
ATOM 2893 O O . LYS B 1 173 ? 12.102 21.344 40.75 1 46.97 173 LYS B O 1
ATOM 2898 N N . SER B 1 174 ? 13.578 19.891 40.469 1 46.81 174 SER B N 1
ATOM 2899 C CA . SER B 1 174 ? 13.453 19.422 41.844 1 46.81 174 SER B CA 1
ATOM 2900 C C . SER B 1 174 ? 13.922 20.469 42.844 1 46.81 174 SER B C 1
ATOM 2902 O O . SER B 1 174 ? 15.055 20.953 42.75 1 46.81 174 SER B O 1
ATOM 2904 N N . SER B 1 175 ? 13.078 21.391 43.25 1 44.28 175 SER B N 1
ATOM 2905 C CA . SER B 1 175 ? 13.367 22.234 44.406 1 44.28 175 SER B CA 1
ATOM 2906 C C . SER B 1 175 ? 13.953 21.422 45.562 1 44.28 175 SER B C 1
ATOM 2908 O O . SER B 1 175 ? 13.312 20.484 46.062 1 44.28 175 SER B O 1
ATOM 2910 N N . SER B 1 176 ? 15.242 21.141 45.562 1 44.09 176 SER B N 1
ATOM 2911 C CA . SER B 1 176 ? 15.93 20.672 46.75 1 44.09 176 SER B CA 1
ATOM 2912 C C . SER B 1 176 ? 15.555 21.531 47.969 1 44.09 176 SER B C 1
ATOM 2914 O O . SER B 1 176 ? 15.867 22.719 48 1 44.09 176 SER B O 1
ATOM 2916 N N . LEU B 1 177 ? 14.422 21.375 48.562 1 42.78 177 LEU B N 1
ATOM 2917 C CA . LEU B 1 177 ? 14.195 21.891 49.906 1 42.78 177 LEU B CA 1
ATOM 2918 C C . LEU B 1 177 ? 15.297 21.453 50.844 1 42.78 177 LEU B C 1
ATOM 2920 O O . LEU B 1 177 ? 15.477 20.25 51.094 1 42.78 177 LEU B O 1
ATOM 2924 N N . ARG B 1 178 ? 16.391 22.203 51 1 36.78 178 ARG B N 1
ATOM 2925 C CA . ARG B 1 178 ? 17.391 22.172 52.062 1 36.78 178 ARG B CA 1
ATOM 2926 C C . ARG B 1 178 ? 16.734 22.094 53.438 1 36.78 178 ARG B C 1
ATOM 2928 O O . ARG B 1 178 ? 15.977 22.984 53.812 1 36.78 178 ARG B O 1
ATOM 2935 N N . LYS B 1 179 ? 16.531 20.906 53.938 1 42.5 179 LYS B N 1
ATOM 2936 C CA . LYS B 1 179 ? 16.297 20.656 55.344 1 42.5 179 LYS B CA 1
ATOM 2937 C C . LYS B 1 179 ? 17.344 21.344 56.219 1 42.5 179 LYS B C 1
ATOM 2939 O O . LYS B 1 179 ? 18.547 21.094 56.062 1 42.5 179 LYS B O 1
ATOM 2944 N N . SER B 1 180 ? 17.141 22.609 56.562 1 36.06 180 SER B N 1
ATOM 2945 C CA . SER B 1 180 ? 17.828 23.344 57.594 1 36.06 180 SER B CA 1
ATOM 2946 C C . SER B 1 180 ? 17.953 22.5 58.875 1 36.06 180 SER B C 1
ATOM 2948 O O . SER B 1 180 ? 16.953 22.156 59.5 1 36.06 180 SER B O 1
ATOM 2950 N N . THR B 1 181 ? 18.875 21.422 58.906 1 30.86 181 THR B N 1
ATOM 2951 C CA . THR B 1 181 ? 19.422 21.172 60.219 1 30.86 181 THR B CA 1
ATOM 2952 C C . THR B 1 181 ? 20.484 22.203 60.594 1 30.86 181 THR B C 1
ATOM 2954 O O . THR B 1 181 ? 21.219 22.656 59.719 1 30.86 181 THR B O 1
#

Sequence (362 aa):
MPRKNNDQMPTLPPYDPLKVGNAIASSSQYHDRALLSASRARYHPNERVKGDPKCTVFVGNLNRETDEKELYNAFSRYGHIKRLRLVRDFVTGLSMRYAFVEFTSRRYANKAYAEGHHLILNGYQIFVDQEFERLLQNWVPRRLGGGFGGRKSSGQLRFGCRENPHYIKIHTKSSSLRKSTMPRKNNDQMPTLPPYDPLKVGNAIASSSQYHDRALLSASRARYHPNERVKGDPKCTVFVGNLNRETDEKELYNAFSRYGHIKRLRLVRDFVTGLSMRYAFVEFTSRRYANKAYAEGHHLILNGYQIFVDQEFERLLQNWVPRRLGGGFGGRKSSGQLRFGCRENPHYIKIHTKSSSLRKST

Organism: Trichuris trichiura (NCBI:txid36087)

Nearest PDB structures (foldseek):
  8y6o-assembly1_W  TM=9.172E-01  e=1.560E-19  Homo sapiens
  7b0y-assembly1_b  TM=9.457E-01  e=2.206E-10  Homo sapiens
  7vpx-assembly1_O  TM=8.749E-01  e=4.362E-10  Homo sapiens
  4pkd-assembly1_B  TM=8.749E-01  e=4.362E-10  Sus scrofa
  2rrb-assembly1_A  TM=8.649E-01  e=2.950E-08  Homo sapiens

InterPro domains:
  IPR000504 RNA recognition motif domain [PF00076] (57-126)
  IPR000504 RNA recognition motif domain [PS50102] (55-133)
  IPR000504 RNA recognition motif domain [SM00360] (56-129)
  IPR012677 Nucleotide-binding alpha-beta plait domain superfamily [G3DSA:3.30.70.330] (44-162)
  IPR035979 RNA-binding domain superfamily [SSF54928] (48-159)
  IPR051183 U1 snRNP 70 kDa and U11/U12 snRNP 35 kDa [PTHR13952] (9-173)

Radius of gyration: 25.88 Å; Cα contacts (8 Å, |Δi|>4): 663; chains: 2; bounding box: 38×102×86 Å

Secondary structure (DSSP, 8-state):
-----TTSPPP-PPP-HHHHTSSSTT-----SHHHHHHHH------TT--S-GGGEEEEES--TT--HHHHHHHHGGGS-EEEEEEEE-TTT--EEEEEEEEESSHHHHHHHHHHHTT-EETTEE-EEEE-HHHHSTT---GGGT--SB--GGGT--B-SSSSSPPPP-------------/-----TTSPPP-PPP-HHHHTSSSTT-----SHHHHHHHH------TT--S-GGGEEEEES--TT--HHHHHHHHGGGS-EEEEEEEE-TTT--EEEEEEEEESSHHHHHHHHHHHTT-EETTEE-EEEE-HHHHSTT---GGGT--SB--GGGT--B-SSSSSPPPP-------------

pLDDT: mean 88.77, std 16.31, range [30.86, 98.88]